Protein 9K3E (pdb70)

Sequence (224 aa):
RPPHKATVTVTDKNGVVKH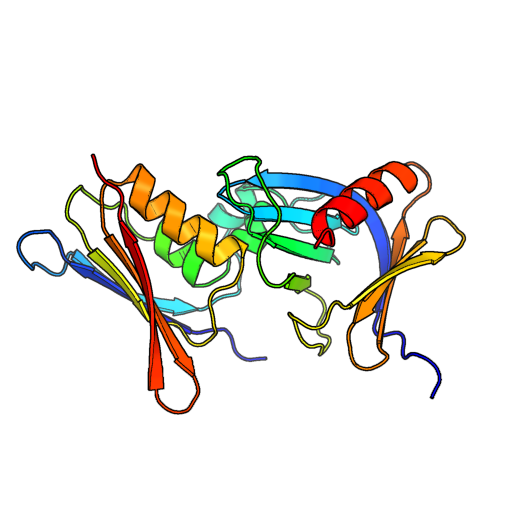KSNLVSGNMTEAEKKLGFPNNSLATHTENRATRLIDLNQGDTMLIEGQYRPCPRCKGAMRVKAEESGAKVIYTWPEDGDLKKREWEGTPTKSKMLSNIVIQEVKFAIEDYCAILSFASDSYEVPEQYFIITRSTTERSGGIPEGDIYLESNLFLDFNPYGLSGYLLSEPNCVDLLIEPNNYVRLRLIEKIDILEVENHLKFLFDN

B-factor: mean 37.18, std 12.0, range [15.28, 84.48]

Nearest PDB structures (foldseek):
  9k3e-assembly1_C  TM=1.009E+00  e=1.862E-24  Taylorella equigenitalis MCE9
  3jyy-assembly1_A  TM=4.313E-01  e=2.365E+00  Enterococcus faecium
  3jz0-assembly1_B  TM=3.914E-01  e=1.778E+00  Enterococcus faecium
  9k3e-assembly1_B  TM=1.009E+00  e=6.565E-25  Taylorella equigenitalis MCE9
  5jj4-assembly1_C  TM=6.398E-01  e=9.710E-02  Escherichia coli O157:H7

Foldseek 3Di:
DFWWKKWKWKAAQVGRTPDTDMATADDQDVVLVVVDPPSSNVCRHRLNVNLVVDQAAARMEIEIETADDADPSSVVSQQCSQQVHQYKYKYWHDDPNDIDIDMHHHHD/DAQAEFEEAEFEDWDWFQAQQKTKIKTANDDDPDGPKIKIKMFGAPDGGDHAGDDAIAMDIPDPTDADRRFFDAWDQDPPCWIWTDGPPRYIYIYRYDPPDDSVVVVVSRCRNPPD

Radius of gyration: 18.25 Å; Cα contacts (8 Å, |Δi|>4): 510; chains: 2; bounding box: 45×53×35 Å

Structure (mmCIF, N/CA/C/O backbone):
data_9K3E
#
_entry.id   9K3E
#
_cell.length_a   84.069
_cell.length_b   130.646
_cell.length_c   61.618
_cell.angle_alpha   90.00
_cell.angle_beta   90.00
_cell.angle_gamma   90.00
#
_symmetry.space_group_name_H-M   'C 2 2 21'
#
loop_
_entity.id
_entity.type
_entity.pdbx_description
1 polymer 'YD repeat protein'
2 polymer 'The immunity protein of DddB'
3 water water
#
loop_
_atom_site.group_PDB
_atom_site.id
_atom_site.type_symbol
_atom_site.label_atom_id
_atom_site.label_alt_id
_atom_site.label_comp_id
_atom_site.label_asym_id
_atom_site.label_entity_id
_atom_site.label_seq_id
_atom_site.pdbx_PDB_ins_code
_atom_site.Cartn_x
_atom_site.Cartn_y
_atom_site.Cartn_z
_atom_site.occupancy
_atom_site.B_iso_or_equiv
_atom_site.auth_seq_id
_atom_site.auth_comp_id
_atom_site.auth_asym_id
_atom_site.auth_atom_id
_atom_site.pdbx_PDB_model_num
ATOM 1 N N . ARG A 1 24 ? -18.538 -20.378 17.880 1.00 82.70 24 ARG B N 1
ATOM 2 C CA . ARG A 1 24 ? -18.745 -21.823 17.789 1.00 81.49 24 ARG B CA 1
ATOM 3 C C . ARG A 1 24 ? -17.439 -22.600 18.039 1.00 82.40 24 ARG B C 1
ATOM 4 O O . ARG A 1 24 ? -16.345 -22.110 17.724 1.00 76.13 24 ARG B O 1
ATOM 6 N N . PRO A 1 25 ? -17.550 -23.800 18.623 1.00 82.54 25 PRO B N 1
ATOM 7 C CA . PRO A 1 25 ? -16.348 -24.601 18.875 1.00 65.87 25 PRO B CA 1
ATOM 8 C C . PRO A 1 25 ? -15.730 -25.071 17.573 1.00 61.18 25 PRO B C 1
ATOM 9 O O . PRO A 1 25 ? -16.437 -25.270 16.568 1.00 59.31 25 PRO B O 1
ATOM 13 N N . PRO A 1 26 ? -14.405 -25.250 17.530 1.00 54.83 26 PRO B N 1
ATOM 14 C CA . PRO A 1 26 ? -13.759 -25.718 16.292 1.00 51.53 26 PRO B CA 1
ATOM 15 C C . PRO A 1 26 ? -14.199 -27.126 15.908 1.00 45.38 26 PRO B C 1
ATOM 16 O O . PRO A 1 26 ? -14.601 -27.932 16.750 1.00 48.13 26 PRO B O 1
ATOM 20 N N . HIS A 1 27 ? -14.140 -27.402 14.606 1.00 38.81 27 HIS B N 1
ATOM 21 C CA . HIS A 1 27 ? -14.383 -28.745 14.097 1.00 37.41 27 HIS B CA 1
ATOM 22 C C . HIS A 1 27 ? -13.237 -29.679 14.482 1.00 36.56 27 HIS B C 1
ATOM 23 O O . HIS A 1 27 ? -12.072 -29.281 14.492 1.00 33.16 27 HIS B O 1
ATOM 30 N N . LYS A 1 28 ? -13.554 -30.937 14.779 1.00 33.27 28 LYS B N 1
ATOM 31 C CA . LYS A 1 28 ? -12.529 -31.887 15.190 1.00 29.73 28 LYS B CA 1
ATOM 32 C C . LYS A 1 28 ? -12.419 -33.037 14.196 1.00 29.50 28 LYS B C 1
ATOM 33 O O . LYS A 1 28 ? -13.415 -33.470 13.611 1.00 32.70 28 LYS B O 1
ATOM 39 N N . ALA A 1 29 ? -11.197 -33.546 14.028 1.00 28.00 29 ALA B N 1
ATOM 40 C CA . ALA A 1 29 ? -10.949 -34.724 13.210 1.00 25.86 29 ALA B CA 1
ATOM 41 C C . ALA A 1 29 ? -9.837 -35.557 13.829 1.00 24.01 29 ALA B C 1
ATOM 42 O O . ALA A 1 29 ? -8.912 -35.028 14.448 1.00 30.59 29 ALA B O 1
ATOM 44 N N . THR A 1 30 ? -9.937 -36.863 13.646 1.00 23.67 30 THR B N 1
ATOM 45 C CA . THR A 1 30 ? -8.899 -37.819 14.006 1.00 26.96 30 THR B CA 1
ATOM 46 C C . THR A 1 30 ? -8.344 -38.438 12.728 1.00 28.66 30 THR B C 1
ATOM 47 O O . THR A 1 30 ? -9.115 -38.945 11.902 1.00 24.16 30 THR B O 1
ATOM 51 N N . VAL A 1 31 ? -7.013 -38.435 12.595 1.00 29.29 31 VAL B N 1
ATOM 52 C CA . VAL A 1 31 ? -6.316 -38.790 11.358 1.00 29.84 31 VAL B CA 1
ATOM 53 C C . VAL A 1 31 ? -5.336 -39.920 11.654 1.00 30.16 31 VAL B C 1
ATOM 54 O O . VAL A 1 31 ? -4.384 -39.740 12.426 1.00 28.97 31 VAL B O 1
ATOM 58 N N . THR A 1 32 ? -5.561 -41.077 11.040 1.00 28.30 32 THR B N 1
ATOM 59 C CA . THR A 1 32 ? -4.667 -42.223 11.164 1.00 29.49 32 THR B CA 1
ATOM 60 C C . THR A 1 32 ? -4.132 -42.570 9.784 1.00 31.49 32 THR B C 1
ATOM 61 O O . THR A 1 32 ? -4.917 -42.788 8.857 1.00 29.93 32 THR B O 1
ATOM 65 N N . VAL A 1 33 ? -2.807 -42.614 9.645 1.00 33.25 33 VAL B N 1
ATOM 66 C CA . VAL A 1 33 ? -2.147 -43.090 8.427 1.00 33.83 33 VAL B CA 1
ATOM 67 C C . VAL A 1 33 ? -1.492 -44.428 8.745 1.00 31.52 33 VAL B C 1
ATOM 68 O O . VAL A 1 33 ? -0.604 -44.498 9.601 1.00 39.47 33 VAL B O 1
ATOM 72 N N . THR A 1 34 ? -1.933 -45.488 8.069 1.00 35.13 34 THR B N 1
ATOM 73 C CA . THR A 1 34 ? -1.336 -46.817 8.168 1.00 32.67 34 THR B CA 1
ATOM 74 C C . THR A 1 34 ? -0.773 -47.194 6.802 1.00 38.18 34 THR B C 1
ATOM 75 O O . THR A 1 34 ? -1.377 -46.874 5.776 1.00 36.62 34 THR B O 1
ATOM 79 N N . ASP A 1 35 ? 0.386 -47.868 6.770 1.00 39.26 35 ASP B N 1
ATOM 80 C CA . ASP A 1 35 ? 0.998 -48.157 5.479 1.00 41.47 35 ASP B CA 1
ATOM 81 C C . ASP A 1 35 ? 0.475 -49.489 4.944 1.00 39.06 35 ASP B C 1
ATOM 82 O O . ASP A 1 35 ? -0.327 -50.170 5.592 1.00 36.28 35 ASP B O 1
ATOM 87 N N . LYS A 1 36 ? 0.918 -49.845 3.729 1.00 37.22 36 LYS B N 1
ATOM 88 C CA . LYS A 1 36 ? 0.450 -51.055 3.051 1.00 40.77 36 LYS B CA 1
ATOM 89 C C . LYS A 1 36 ? 0.713 -52.329 3.853 1.00 48.52 36 LYS B C 1
ATOM 90 O O . LYS A 1 36 ? 0.095 -53.362 3.571 1.00 48.03 36 LYS B O 1
ATOM 96 N N . ASN A 1 37 ? 1.605 -52.282 4.846 1.00 47.86 37 ASN B N 1
ATOM 97 C CA . ASN A 1 37 ? 1.889 -53.433 5.693 1.00 53.22 37 ASN B CA 1
ATOM 98 C C . ASN A 1 37 ? 1.106 -53.439 6.999 1.00 57.58 37 ASN B C 1
ATOM 99 O O . ASN A 1 37 ? 1.027 -54.492 7.642 1.00 61.28 37 ASN B O 1
ATOM 104 N N . GLY A 1 38 ? 0.526 -52.308 7.401 1.00 50.05 38 GLY B N 1
ATOM 105 C CA . GLY A 1 38 ? -0.274 -52.226 8.614 1.00 43.00 38 GLY B CA 1
ATOM 106 C C . GLY A 1 38 ? 0.322 -51.350 9.694 1.00 46.24 38 GLY B C 1
ATOM 107 O O . GLY A 1 38 ? -0.308 -51.172 10.749 1.00 42.65 38 GLY B O 1
ATOM 108 N N . VAL A 1 39 ? 1.504 -50.790 9.471 1.00 43.36 39 VAL B N 1
ATOM 109 C CA . VAL A 1 39 ? 2.196 -50.020 10.496 1.00 45.62 39 VAL B CA 1
ATOM 110 C C . VAL A 1 39 ? 1.570 -48.637 10.586 1.00 44.12 39 VAL B C 1
ATOM 111 O O . VAL A 1 39 ? 1.444 -47.936 9.575 1.00 38.01 39 VAL B O 1
ATOM 115 N N . VAL A 1 40 ? 1.173 -48.243 11.797 1.00 36.62 40 VAL B N 1
ATOM 116 C CA . VAL A 1 40 ? 0.693 -46.885 11.986 1.00 34.72 40 VAL B CA 1
ATOM 117 C C . VAL A 1 40 ? 1.856 -45.930 11.746 1.00 38.32 40 VAL B C 1
ATOM 118 O O . VAL A 1 40 ? 2.896 -46.009 12.413 1.00 43.90 40 VAL B O 1
ATOM 122 N N . LYS A 1 41 ? 1.709 -45.062 10.750 1.00 34.51 41 LYS B N 1
ATOM 123 C CA . LYS A 1 41 ? 2.686 -44.017 10.480 1.00 32.34 41 LYS B CA 1
ATOM 124 C C . LYS A 1 41 ? 2.294 -42.709 11.138 1.00 37.76 41 LYS B C 1
ATOM 125 O O . LYS A 1 41 ? 3.144 -41.825 11.309 1.00 30.95 41 LYS B O 1
ATOM 131 N N . HIS A 1 42 ? 1.017 -42.561 11.499 1.00 34.95 42 HIS B N 1
ATOM 132 C CA . HIS A 1 42 ? 0.557 -41.302 12.062 1.00 30.20 42 HIS B CA 1
ATOM 133 C C . HIS A 1 42 ? -0.803 -41.475 12.711 1.00 32.87 42 HIS B C 1
ATOM 134 O O . HIS A 1 42 ? -1.702 -42.114 12.148 1.00 32.82 42 HIS B O 1
ATOM 141 N N . LYS A 1 43 ? -0.942 -40.937 13.916 1.00 28.68 43 LYS B N 1
ATOM 142 C CA . LYS A 1 43 ? -2.245 -40.822 14.549 1.00 28.16 43 LYS B CA 1
ATOM 143 C C . LYS A 1 43 ? -2.232 -39.556 15.380 1.00 30.38 43 LYS B C 1
ATOM 144 O O . LYS A 1 43 ? -1.423 -39.423 16.303 1.00 33.90 43 LYS B O 1
ATOM 150 N N . SER A 1 44 ? -3.129 -38.637 15.043 1.00 26.33 44 SER B N 1
ATOM 151 C CA . SER A 1 44 ? -3.161 -37.315 15.630 1.00 26.36 44 SER B CA 1
ATOM 152 C C . SER A 1 44 ? -4.586 -36.796 15.575 1.00 28.35 44 SER B C 1
ATOM 153 O O . SER A 1 44 ? -5.426 -37.301 14.826 1.00 26.83 44 SER B O 1
ATOM 156 N N . ASN A 1 45 ? -4.859 -35.802 16.406 1.00 25.87 45 ASN B N 1
ATOM 157 C CA . ASN A 1 45 ? -6.165 -35.172 16.472 1.00 29.67 45 ASN B CA 1
ATOM 158 C C . ASN A 1 45 ? -6.023 -33.744 15.974 1.00 29.63 45 ASN B C 1
ATOM 159 O O . ASN A 1 45 ? -4.969 -33.128 16.122 1.00 33.63 45 ASN B O 1
ATOM 164 N N . LEU A 1 46 ? -7.068 -33.245 15.324 1.00 31.13 46 LEU B N 1
ATOM 165 C CA . LEU A 1 46 ? -6.981 -32.013 14.552 1.00 30.22 46 LEU B CA 1
ATOM 166 C C . LEU A 1 46 ? -8.182 -31.137 14.875 1.00 32.64 46 LEU B C 1
ATOM 167 O O . LEU A 1 46 ? -9.226 -31.622 15.317 1.00 31.08 46 LEU B O 1
ATOM 172 N N . VAL A 1 47 ? -8.027 -29.843 14.607 1.00 31.21 47 VAL B N 1
ATOM 173 C CA . VAL A 1 47 ? -9.070 -28.845 14.803 1.00 32.82 47 VAL B CA 1
ATOM 174 C C . VAL A 1 47 ? -8.978 -27.821 13.680 1.00 38.82 47 VAL B C 1
ATOM 175 O O . VAL A 1 47 ? -7.888 -27.488 13.200 1.00 39.58 47 VAL B O 1
ATOM 179 N N . SER A 1 48 ? -10.128 -27.299 13.272 1.00 36.67 48 SER B N 1
ATOM 180 C CA . SER A 1 48 ? -10.109 -26.217 12.304 1.00 41.31 48 SER B CA 1
ATOM 181 C C . SER A 1 48 ? -9.727 -24.913 13.001 1.00 40.26 48 SER B C 1
ATOM 182 O O . SER A 1 48 ? -9.471 -24.882 14.209 1.00 42.26 48 SER B O 1
ATOM 185 N N . GLY A 1 49 ? -9.663 -23.825 12.226 1.00 38.66 49 GLY B N 1
ATOM 186 C CA . GLY A 1 49 ? -9.432 -22.500 12.771 1.00 41.52 49 GLY B CA 1
ATOM 187 C C . GLY A 1 49 ? -7.984 -22.221 13.163 1.00 42.65 49 GLY B C 1
ATOM 188 O O . GLY A 1 49 ? -7.118 -23.100 13.167 1.00 38.90 49 GLY B O 1
ATOM 189 N N . ASN A 1 50 ? -7.731 -20.948 13.518 1.00 43.68 50 ASN B N 1
ATOM 190 C CA . ASN A 1 50 ? -6.409 -20.439 13.887 1.00 38.66 50 ASN B CA 1
ATOM 191 C C . ASN A 1 50 ? -5.387 -20.760 12.809 1.00 37.70 50 ASN B C 1
ATOM 192 O O . ASN A 1 50 ? -4.573 -21.674 12.962 1.00 34.69 50 ASN B O 1
ATOM 197 N N . MET A 1 51 ? -5.431 -19.989 11.733 1.00 37.25 51 MET B N 1
ATOM 198 C CA . MET A 1 51 ? -4.539 -20.149 10.595 1.00 35.88 51 MET B CA 1
ATOM 199 C C . MET A 1 51 ? -3.075 -20.018 11.000 1.00 34.37 51 MET B C 1
ATOM 200 O O . MET A 1 51 ? -2.680 -19.036 11.626 1.00 45.90 51 MET B O 1
ATOM 205 N N . THR A 1 52 ? -2.266 -21.008 10.636 1.00 38.24 52 THR B N 1
ATOM 206 C CA . THR A 1 52 ? -0.824 -20.885 10.783 1.00 39.68 52 THR B CA 1
ATOM 207 C C . THR A 1 52 ? -0.253 -19.946 9.717 1.00 45.36 52 THR B C 1
ATOM 208 O O . THR A 1 52 ? -0.898 -19.627 8.713 1.00 46.26 52 THR B O 1
ATOM 212 N N . GLU A 1 53 ? 0.986 -19.498 9.948 1.00 47.21 53 GLU B N 1
ATOM 213 C CA . GLU A 1 53 ? 1.631 -18.622 8.974 1.00 50.61 53 GLU B CA 1
ATOM 214 C C . GLU A 1 53 ? 1.971 -19.385 7.700 1.00 44.63 53 GLU B C 1
ATOM 215 O O . GLU A 1 53 ? 1.882 -18.831 6.597 1.00 49.01 53 GLU B O 1
ATOM 221 N N . ALA A 1 54 ? 2.365 -20.655 7.826 1.00 40.41 54 ALA B N 1
ATOM 222 C CA . ALA A 1 54 ? 2.539 -21.471 6.631 1.00 38.78 54 ALA B CA 1
ATOM 223 C C . ALA A 1 54 ? 1.258 -21.481 5.807 1.00 46.18 54 ALA B C 1
ATOM 224 O O . ALA A 1 54 ? 1.296 -21.293 4.585 1.00 50.02 54 ALA B O 1
ATOM 226 N N . GLU A 1 55 ? 0.108 -21.650 6.476 1.00 43.41 55 GLU B N 1
ATOM 227 C CA . GLU A 1 55 ? -1.185 -21.576 5.801 1.00 42.34 55 GLU B CA 1
ATOM 228 C C . GLU A 1 55 ? -1.412 -20.199 5.204 1.00 42.03 55 GLU B C 1
ATOM 229 O O . GLU A 1 55 ? -1.799 -20.076 4.036 1.00 42.60 55 GLU B O 1
ATOM 235 N N . LYS A 1 56 ? -1.188 -19.152 6.007 1.00 43.16 56 LYS B N 1
ATOM 236 C CA . LYS A 1 56 ? -1.420 -17.782 5.567 1.00 40.59 56 LYS B CA 1
ATOM 237 C C . LYS A 1 56 ? -0.676 -17.459 4.282 1.00 44.48 56 LYS B C 1
ATOM 238 O O . LYS A 1 56 ? -1.175 -16.686 3.457 1.00 45.68 56 LYS B O 1
ATOM 244 N N . LYS A 1 57 ? 0.506 -18.057 4.078 1.00 51.44 57 LYS B N 1
ATOM 245 C CA . LYS A 1 57 ? 1.314 -17.753 2.898 1.00 49.34 57 LYS B CA 1
ATOM 246 C C . LYS A 1 57 ? 0.704 -18.285 1.609 1.00 47.04 57 LYS B C 1
ATOM 247 O O . LYS A 1 57 ? 1.164 -17.907 0.522 1.00 41.83 57 LYS B O 1
ATOM 253 N N . LEU A 1 58 ? -0.331 -19.126 1.700 1.00 44.19 58 LEU B N 1
ATOM 254 C CA . LEU A 1 58 ? -0.951 -19.686 0.509 1.00 42.57 58 LEU B CA 1
ATOM 255 C C . LEU A 1 58 ? -1.728 -18.651 -0.285 1.00 40.61 58 LEU B C 1
ATOM 256 O O . LEU A 1 58 ? -2.052 -18.914 -1.451 1.00 37.76 58 LEU B O 1
ATOM 261 N N . GLY A 1 59 ? -2.010 -17.492 0.302 1.00 34.76 59 GLY B N 1
ATOM 262 C CA . GLY A 1 59 ? -2.851 -16.497 -0.326 1.00 36.11 59 GLY B CA 1
ATOM 263 C C . GLY A 1 59 ? -4.330 -16.788 -0.128 1.00 38.08 59 GLY B C 1
ATOM 264 O O . GLY A 1 59 ? -4.753 -17.924 0.112 1.00 37.15 59 GLY B O 1
ATOM 265 N N . PHE A 1 60 ? -5.129 -15.729 -0.235 1.00 33.71 60 PHE B N 1
ATOM 266 C CA . PHE A 1 60 ? -6.582 -15.856 -0.182 1.00 32.64 60 PHE B CA 1
ATOM 267 C C . PHE A 1 60 ? -7.142 -16.173 -1.572 1.00 37.34 60 PHE B C 1
ATOM 268 O O . PHE A 1 60 ? -6.741 -15.547 -2.566 1.00 37.24 60 PHE B O 1
ATOM 276 N N . PRO A 1 61 ? -8.115 -17.099 -1.685 1.00 38.82 61 PRO B N 1
ATOM 277 C CA . PRO A 1 61 ? -8.858 -17.766 -0.604 1.00 31.52 61 PRO B CA 1
ATOM 278 C C . PRO A 1 61 ? -8.279 -19.105 -0.165 1.00 32.15 61 PRO B C 1
ATOM 279 O O . PRO A 1 61 ? -8.797 -19.718 0.778 1.00 30.29 61 PRO B O 1
ATOM 283 N N . ASN A 1 62 ? -7.211 -19.572 -0.818 1.00 28.83 62 ASN B N 1
ATOM 284 C CA . ASN A 1 62 ? -6.689 -20.912 -0.538 1.00 32.06 62 ASN B CA 1
ATOM 285 C C . ASN A 1 62 ? -6.291 -21.086 0.919 1.00 33.56 62 ASN B C 1
ATOM 286 O O . ASN A 1 62 ? -6.359 -22.203 1.452 1.00 29.20 62 ASN B O 1
ATOM 291 N N . ASN A 1 63 ? -5.873 -20.002 1.582 1.00 34.12 63 ASN B N 1
ATOM 292 C CA . ASN A 1 63 ? -5.373 -20.135 2.944 1.00 32.72 63 ASN B CA 1
ATOM 293 C C . ASN A 1 63 ? -6.511 -20.353 3.933 1.00 33.31 63 ASN B C 1
ATOM 294 O O . ASN A 1 63 ? -6.372 -21.129 4.886 1.00 35.58 63 ASN B O 1
ATOM 299 N N . SER A 1 64 ? -7.638 -19.677 3.732 1.00 28.44 64 SER B N 1
ATOM 300 C CA . SER A 1 64 ? -8.814 -19.964 4.538 1.00 31.00 64 SER B CA 1
ATOM 301 C C . SER A 1 64 ? -9.320 -21.372 4.251 1.00 32.60 64 SER B C 1
ATOM 302 O O . SER A 1 64 ? -9.611 -22.143 5.172 1.00 34.55 64 SER B O 1
ATOM 305 N N . LEU A 1 65 ? -9.411 -21.723 2.966 1.00 28.97 65 LEU B N 1
ATOM 306 C CA . LEU A 1 65 ? -9.840 -23.055 2.570 1.00 32.21 65 LEU B CA 1
ATOM 307 C C . LEU A 1 65 ? -8.957 -24.135 3.184 1.00 32.67 65 LEU B C 1
ATOM 308 O O . LEU A 1 65 ? -9.418 -25.268 3.381 1.00 28.49 65 LEU B O 1
ATOM 313 N N . ALA A 1 66 ? -7.700 -23.800 3.509 1.00 32.56 66 ALA B N 1
ATOM 314 C CA . ALA A 1 66 ? -6.744 -24.771 4.032 1.00 30.84 66 ALA B CA 1
ATOM 315 C C . ALA A 1 66 ? -6.884 -25.025 5.530 1.00 29.35 66 ALA B C 1
ATOM 316 O O . ALA A 1 66 ? -6.280 -25.982 6.024 1.00 30.26 66 ALA B O 1
ATOM 318 N N . THR A 1 67 ? -7.664 -24.218 6.261 1.00 31.18 67 THR B N 1
ATOM 319 C CA . THR A 1 67 ? -7.833 -24.391 7.707 1.00 30.16 67 THR B CA 1
ATOM 320 C C . THR A 1 67 ? -8.984 -25.323 8.087 1.00 29.21 67 THR B C 1
ATOM 321 O O . THR A 1 67 ? -9.273 -25.474 9.277 1.00 32.41 67 THR B O 1
ATOM 325 N N . HIS A 1 68 ? -9.665 -25.921 7.113 1.00 36.55 68 HIS B N 1
ATOM 326 C CA . HIS A 1 68 ? -10.599 -27.007 7.377 1.00 27.31 68 HIS B CA 1
ATOM 327 C C . HIS A 1 68 ? -9.832 -28.253 7.802 1.00 27.57 68 HIS B C 1
ATOM 328 O O . HIS A 1 68 ? -8.722 -28.514 7.320 1.00 29.12 68 HIS B O 1
ATOM 335 N N . THR A 1 69 ? -10.443 -29.031 8.703 1.00 23.02 69 THR B N 1
ATOM 336 C CA . THR A 1 69 ? -9.797 -30.235 9.227 1.00 30.24 69 THR B CA 1
ATOM 337 C C . THR A 1 69 ? -9.363 -31.181 8.115 1.00 31.19 69 THR B C 1
ATOM 338 O O . THR A 1 69 ? -8.249 -31.720 8.157 1.00 30.15 69 THR B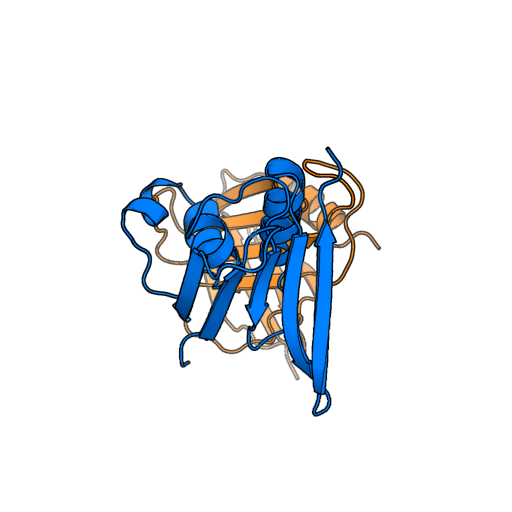 O 1
ATOM 342 N N . GLU A 1 70 ? -10.221 -31.409 7.114 1.00 26.27 70 GLU B N 1
ATOM 343 C CA . GLU A 1 70 ? -9.851 -32.378 6.084 1.00 26.88 70 GLU B CA 1
ATOM 344 C C . GLU A 1 70 ? -8.651 -31.891 5.292 1.00 27.13 70 GLU B C 1
ATOM 345 O O . GLU A 1 70 ? -7.723 -32.673 5.023 1.00 22.59 70 GLU B O 1
ATOM 351 N N . ASN A 1 71 ? -8.658 -30.602 4.903 1.00 23.48 71 ASN B N 1
ATOM 352 C CA . ASN A 1 71 ? -7.539 -30.037 4.149 1.00 27.75 71 ASN B CA 1
ATOM 353 C C . ASN A 1 71 ? -6.251 -30.109 4.961 1.00 32.09 71 ASN B C 1
ATOM 354 O O . ASN A 1 71 ? -5.200 -30.508 4.442 1.00 33.72 71 ASN B O 1
ATOM 359 N N . ARG A 1 72 ? -6.324 -29.743 6.249 1.00 28.78 72 ARG B N 1
ATOM 360 C CA . ARG A 1 72 ? -5.166 -29.858 7.129 1.00 28.90 72 ARG B CA 1
ATOM 361 C C . ARG A 1 72 ? -4.655 -31.289 7.183 1.00 30.64 72 ARG B C 1
ATOM 362 O O . ARG A 1 72 ? -3.442 -31.524 7.097 1.00 35.23 72 ARG B O 1
ATOM 370 N N . ALA A 1 73 ? -5.568 -32.262 7.309 1.00 23.89 73 ALA B N 1
ATOM 371 C CA . ALA A 1 73 ? -5.157 -33.664 7.338 1.00 27.44 73 ALA B CA 1
ATOM 372 C C . ALA A 1 73 ? -4.369 -34.033 6.091 1.00 33.59 73 ALA B C 1
ATOM 373 O O . ALA A 1 73 ? -3.288 -34.627 6.182 1.00 33.81 73 ALA B O 1
ATOM 375 N N . THR A 1 74 ? -4.881 -33.670 4.912 1.00 30.92 74 THR B N 1
ATOM 376 C CA . THR A 1 74 ? -4.163 -34.004 3.688 1.00 33.04 74 THR B CA 1
ATOM 377 C C . THR A 1 74 ? -2.802 -33.314 3.609 1.00 39.38 74 THR B C 1
ATOM 378 O O . THR A 1 74 ? -1.925 -33.784 2.876 1.00 41.67 74 THR B O 1
ATOM 382 N N . ARG A 1 75 ? -2.597 -32.225 4.347 1.00 39.85 75 ARG B N 1
ATOM 383 C CA . ARG A 1 75 ? -1.301 -31.558 4.381 1.00 43.76 75 ARG B CA 1
ATOM 384 C C . ARG A 1 75 ? -0.449 -31.974 5.581 1.00 39.46 75 ARG B C 1
ATOM 385 O O . ARG A 1 75 ? 0.712 -31.577 5.667 1.00 39.04 75 ARG B O 1
ATOM 393 N N . LEU A 1 76 ? -0.993 -32.767 6.499 1.00 48.68 76 LEU B N 1
ATOM 394 C CA . LEU A 1 76 ? -0.243 -33.273 7.645 1.00 42.82 76 LEU B CA 1
ATOM 395 C C . LEU A 1 76 ? 0.982 -34.050 7.196 1.00 44.59 76 LEU B C 1
ATOM 396 O O . LEU A 1 76 ? 2.119 -33.636 7.438 1.00 48.31 76 LEU B O 1
ATOM 401 N N . ILE A 1 77 ? 0.759 -35.195 6.564 1.00 41.85 77 ILE B N 1
ATOM 402 C CA . ILE A 1 77 ? 1.834 -36.133 6.275 1.00 50.77 77 ILE B CA 1
ATOM 403 C C . ILE A 1 77 ? 1.753 -36.528 4.808 1.00 45.96 77 ILE B C 1
ATOM 404 O O . ILE A 1 77 ? 0.658 -36.679 4.256 1.00 48.77 77 ILE B O 1
ATOM 409 N N . ASP A 1 78 ? 2.915 -36.634 4.168 1.00 42.12 78 ASP B N 1
ATOM 410 C CA . ASP A 1 78 ? 2.998 -37.173 2.819 1.00 47.78 78 ASP B CA 1
ATOM 411 C C . ASP A 1 78 ? 2.633 -38.649 2.832 1.00 41.63 78 ASP B C 1
ATOM 412 O O . ASP A 1 78 ? 2.996 -39.383 3.753 1.00 45.34 78 ASP B O 1
ATOM 417 N N . LEU A 1 79 ? 1.885 -39.079 1.822 1.00 45.04 79 LEU B N 1
ATOM 418 C CA . LEU A 1 79 ? 1.511 -40.479 1.686 1.00 40.55 79 LEU B CA 1
ATOM 419 C C . LEU A 1 79 ? 2.355 -41.168 0.639 1.00 37.94 79 LEU B C 1
ATOM 420 O O . LEU A 1 79 ? 2.633 -40.616 -0.434 1.00 31.37 79 LEU B O 1
ATOM 425 N N . ASN A 1 80 ? 2.721 -42.395 0.956 1.00 41.81 80 ASN B N 1
ATOM 426 C CA . ASN A 1 80 ? 3.356 -43.297 0.020 1.00 36.74 80 ASN B CA 1
ATOM 427 C C . ASN A 1 80 ? 2.312 -44.214 -0.585 1.00 41.03 80 ASN B C 1
ATOM 428 O O . ASN A 1 80 ? 1.262 -44.490 0.013 1.00 39.84 80 ASN B O 1
ATOM 433 N N . GLN A 1 81 ? 2.624 -44.690 -1.786 1.00 39.69 81 GLN B N 1
ATOM 434 C CA . GLN A 1 81 ? 1.798 -45.671 -2.461 1.00 34.18 81 GLN B CA 1
ATOM 435 C C . GLN A 1 81 ? 1.416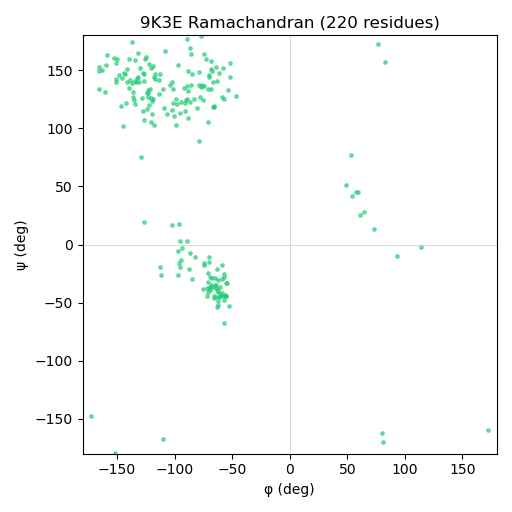 -46.813 -1.527 1.00 36.13 81 GLN B C 1
ATOM 436 O O . GLN A 1 81 ? 2.274 -47.435 -0.895 1.00 39.76 81 GLN B O 1
ATOM 442 N N . GLY A 1 82 ? 0.119 -47.088 -1.449 1.00 36.33 82 GLY B N 1
ATOM 443 C CA . GLY A 1 82 ? -0.395 -48.141 -0.604 1.00 31.25 82 GLY B CA 1
ATOM 444 C C . GLY A 1 82 ? -0.815 -47.692 0.772 1.00 35.00 82 GLY B C 1
ATOM 445 O O . GLY A 1 82 ? -1.433 -48.483 1.502 1.00 31.74 82 GLY B O 1
ATOM 446 N N . ASP A 1 83 ? -0.496 -46.456 1.164 1.00 33.82 83 ASP B N 1
ATOM 447 C CA . ASP A 1 83 ? -0.956 -45.988 2.464 1.00 34.13 83 ASP B CA 1
ATOM 448 C C . ASP A 1 83 ? -2.475 -45.808 2.454 1.00 36.54 83 ASP B C 1
ATOM 449 O O . ASP A 1 83 ? -3.117 -45.672 1.402 1.00 35.27 83 ASP B O 1
ATOM 454 N N . THR A 1 84 ? -3.051 -45.835 3.650 1.00 31.69 84 THR B N 1
ATOM 455 C CA . THR A 1 84 ? -4.438 -45.462 3.876 1.00 32.99 84 THR B CA 1
ATOM 456 C C . THR A 1 84 ? -4.444 -44.335 4.898 1.00 31.83 84 THR B C 1
ATOM 457 O O . THR A 1 84 ? -3.940 -44.508 6.017 1.00 31.06 84 THR B O 1
ATOM 461 N N . MET A 1 85 ? -4.983 -43.181 4.505 1.00 24.57 85 MET B N 1
ATOM 462 C CA . MET A 1 85 ? -5.224 -42.079 5.430 1.00 29.71 85 MET B CA 1
ATOM 463 C C . MET A 1 85 ? -6.703 -42.103 5.796 1.00 26.61 85 MET B C 1
ATOM 464 O O . MET A 1 85 ? -7.570 -41.867 4.947 1.00 24.70 85 MET B O 1
ATOM 469 N N . LEU A 1 86 ? -6.983 -42.454 7.047 1.00 24.89 86 LEU B N 1
ATOM 470 C CA . LEU A 1 86 ? -8.322 -42.413 7.621 1.00 26.33 86 LEU B CA 1
ATOM 471 C C . LEU A 1 86 ? -8.524 -41.077 8.347 1.00 27.72 86 LEU B C 1
ATOM 472 O O . LEU A 1 86 ? -7.763 -40.738 9.264 1.00 21.53 86 LEU B O 1
ATOM 477 N N . ILE A 1 87 ? -9.551 -40.330 7.939 1.00 25.50 87 ILE B N 1
ATOM 478 C CA . ILE A 1 87 ? -9.882 -39.022 8.506 1.00 24.86 87 ILE B CA 1
ATOM 479 C C . ILE A 1 87 ? -11.289 -39.134 9.067 1.00 24.52 87 ILE B C 1
ATOM 480 O O . ILE A 1 87 ? -12.263 -39.174 8.302 1.00 25.14 87 ILE B O 1
ATOM 485 N N . GLU A 1 88 ? -11.405 -39.207 10.389 1.00 27.21 88 GLU B N 1
ATOM 486 C CA . GLU A 1 88 ? -12.707 -39.293 11.065 1.00 26.65 88 GLU B CA 1
ATOM 487 C C . GLU A 1 88 ? -13.075 -37.891 11.540 1.00 26.93 88 GLU B C 1
ATOM 488 O O . GLU A 1 88 ? -12.523 -37.385 12.520 1.00 26.10 88 GLU B O 1
ATOM 494 N N . GLY A 1 89 ? -13.982 -37.243 10.819 1.00 26.98 89 GLY B N 1
ATOM 495 C CA . GLY A 1 89 ? -14.427 -35.913 11.155 1.00 23.23 89 GLY B CA 1
ATOM 496 C C . GLY A 1 89 ? -15.854 -35.933 11.659 1.00 28.68 89 GLY B C 1
ATOM 497 O O . GLY A 1 89 ? -16.430 -36.992 11.930 1.00 26.00 89 GLY B O 1
ATOM 498 N N . GLN A 1 90 ? -16.436 -34.731 11.748 1.00 24.78 90 GLN B N 1
ATOM 499 C CA . GLN A 1 90 ? -17.717 -34.548 12.420 1.00 28.99 90 GLN B CA 1
ATOM 500 C C . GLN A 1 90 ? -18.860 -34.171 11.489 1.00 31.71 90 GLN B C 1
ATOM 501 O O . GLN A 1 90 ? -20.022 -34.422 11.826 1.00 30.51 90 GLN B O 1
ATOM 507 N N . TYR A 1 91 ? -18.558 -33.546 10.352 1.00 28.57 91 TYR B N 1
ATOM 508 C CA . TYR A 1 91 ? -19.550 -33.069 9.406 1.00 24.47 91 TYR B CA 1
ATOM 509 C C . TYR A 1 91 ? -19.353 -33.760 8.061 1.00 26.68 91 TYR B C 1
ATOM 510 O O . TYR A 1 91 ? -18.239 -34.172 7.716 1.00 23.52 91 TYR B O 1
ATOM 519 N N . ARG A 1 92 ? -20.434 -33.859 7.289 1.00 28.90 92 ARG B N 1
ATOM 520 C CA . ARG A 1 92 ? -20.305 -34.318 5.911 1.00 25.37 92 ARG B CA 1
ATOM 521 C C . ARG A 1 92 ? -19.237 -33.486 5.195 1.00 23.04 92 ARG B C 1
ATOM 522 O O . ARG A 1 92 ? -19.100 -32.289 5.470 1.00 21.71 92 ARG B O 1
ATOM 530 N N . PRO A 1 93 ? -18.450 -34.082 4.301 1.00 20.94 93 PRO B N 1
ATOM 531 C CA . PRO A 1 93 ? -17.260 -33.382 3.790 1.00 18.83 93 PRO B CA 1
ATOM 532 C C . PRO A 1 93 ? -17.633 -32.229 2.855 1.00 24.45 93 PRO B C 1
ATOM 533 O O . PRO A 1 93 ? -18.476 -32.359 1.965 1.00 28.13 93 PRO B O 1
ATOM 537 N N . CYS A 1 94 ? -16.995 -31.094 3.068 1.00 21.97 94 CYS B N 1
ATOM 538 C CA . CYS A 1 94 ? -17.289 -29.917 2.294 1.00 21.96 94 CYS B CA 1
ATOM 539 C C . CYS A 1 94 ? -16.723 -30.079 0.884 1.00 21.55 94 CYS B C 1
ATOM 540 O O . CYS A 1 94 ? -15.849 -30.912 0.660 1.00 25.22 94 CYS B O 1
ATOM 543 N N . PRO A 1 95 ? -17.221 -29.310 -0.091 1.00 25.69 95 PRO B N 1
ATOM 544 C CA . PRO A 1 95 ? -16.701 -29.447 -1.474 1.00 21.59 95 PRO B CA 1
ATOM 545 C C . PRO A 1 95 ? -15.185 -29.335 -1.625 1.00 21.94 95 PRO B C 1
ATOM 546 O O . PRO A 1 95 ? -14.569 -30.228 -2.218 1.00 19.72 95 PRO B O 1
ATOM 550 N N . ARG A 1 96 ? -14.556 -28.274 -1.108 1.00 23.83 96 ARG B N 1
ATOM 551 C CA . ARG A 1 96 ? -13.098 -28.171 -1.226 1.00 27.31 96 ARG B CA 1
ATOM 552 C C . ARG A 1 96 ? -12.394 -29.219 -0.367 1.00 25.67 96 ARG B C 1
ATOM 553 O O . ARG A 1 96 ? -11.290 -29.664 -0.709 1.00 26.51 96 ARG B O 1
ATOM 561 N N . CYS A 1 97 ? -13.033 -29.643 0.723 1.00 23.75 97 CYS B N 1
ATOM 562 C CA . CYS A 1 97 ? -12.514 -30.745 1.537 1.00 28.12 97 CYS B CA 1
ATOM 563 C C . CYS A 1 97 ? -12.481 -32.052 0.754 1.00 26.58 97 CYS B C 1
ATOM 564 O O . CYS A 1 97 ? -11.514 -32.824 0.840 1.00 22.78 97 CYS B O 1
ATOM 567 N N . LYS A 1 98 ? -13.563 -32.348 0.035 1.00 24.20 98 LYS B N 1
ATOM 568 C CA . LYS A 1 98 ? -13.609 -33.559 -0.776 1.00 25.11 98 LYS B CA 1
ATOM 569 C C . LYS A 1 98 ? -12.506 -33.554 -1.809 1.00 25.36 98 LYS B C 1
ATOM 570 O O . LYS A 1 98 ? -11.841 -34.574 -2.028 1.00 25.50 98 LYS B O 1
ATOM 576 N N . GLY A 1 99 ? -12.303 -32.411 -2.462 1.00 22.36 99 GLY B N 1
ATOM 577 C CA . GLY A 1 99 ? -11.318 -32.350 -3.513 1.00 23.21 99 GLY B CA 1
ATOM 578 C C . GLY A 1 99 ? -9.915 -32.495 -2.981 1.00 24.78 99 GLY B C 1
ATOM 579 O O . GLY A 1 99 ? -9.059 -33.099 -3.637 1.00 30.52 99 GLY B O 1
ATOM 580 N N . ALA A 1 100 ? -9.659 -31.959 -1.788 1.00 23.21 100 ALA B N 1
ATOM 581 C CA . ALA A 1 100 ? -8.361 -32.147 -1.152 1.00 25.56 100 ALA B CA 1
ATOM 582 C C . ALA A 1 100 ? -8.092 -33.628 -0.909 1.00 22.77 100 ALA B C 1
ATOM 583 O O . ALA A 1 100 ? -7.010 -34.130 -1.216 1.00 24.90 100 ALA B O 1
ATOM 585 N N . MET A 1 101 ? -9.088 -34.353 -0.407 1.00 21.45 101 MET B N 1
ATOM 586 C CA . MET A 1 101 ? -8.885 -35.760 -0.081 1.00 26.10 101 MET B CA 1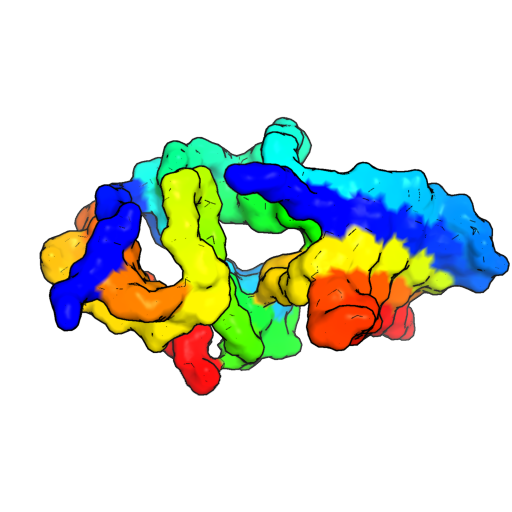
ATOM 587 C C . MET A 1 101 ? -8.774 -36.604 -1.348 1.00 32.56 101 MET B C 1
ATOM 588 O O . MET A 1 101 ? -7.981 -37.560 -1.408 1.00 27.66 101 MET B O 1
ATOM 593 N N . ARG A 1 102 ? -9.559 -36.261 -2.378 1.00 29.97 102 ARG B N 1
ATOM 594 C CA . ARG A 1 102 ? -9.412 -36.930 -3.665 1.00 27.93 102 ARG B CA 1
ATOM 595 C C . ARG A 1 102 ? -8.032 -36.671 -4.258 1.00 28.20 102 ARG B C 1
ATOM 596 O O . ARG A 1 102 ? -7.311 -37.610 -4.609 1.00 25.50 102 ARG B O 1
ATOM 604 N N . VAL A 1 103 ? -7.648 -35.395 -4.381 1.00 26.31 103 VAL B N 1
ATOM 605 C CA . VAL A 1 103 ? -6.355 -35.074 -4.984 1.00 27.50 103 VAL B CA 1
ATOM 606 C C . VAL A 1 103 ? -5.230 -35.738 -4.198 1.00 27.00 103 VAL B C 1
ATOM 607 O O . VAL A 1 103 ? -4.292 -36.300 -4.774 1.00 28.71 103 VAL B O 1
ATOM 611 N N . LYS A 1 104 ? -5.326 -35.706 -2.868 1.00 29.19 104 LYS B N 1
ATOM 612 C CA . LYS A 1 104 ? -4.346 -36.376 -2.029 1.00 25.60 104 LYS B CA 1
ATOM 613 C C . LYS A 1 104 ? -4.231 -37.851 -2.379 1.00 26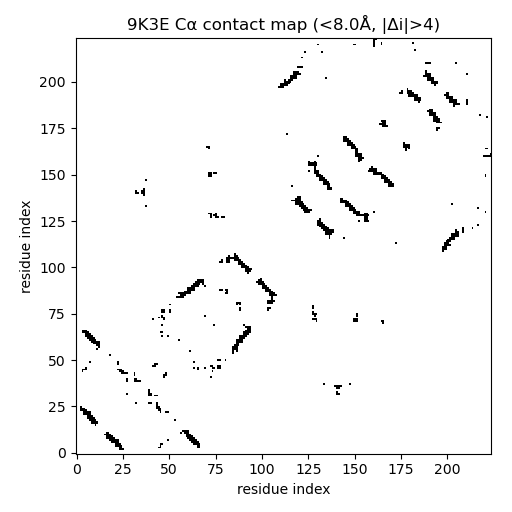.66 104 LYS B C 1
ATOM 614 O O . LYS A 1 104 ? -3.125 -38.395 -2.441 1.00 37.05 104 LYS B O 1
ATOM 620 N N . ALA A 1 105 ? -5.356 -38.524 -2.593 1.00 29.20 105 ALA B N 1
ATOM 621 C CA . ALA A 1 105 ? -5.307 -39.951 -2.899 1.00 31.78 105 ALA B CA 1
ATOM 622 C C . ALA A 1 105 ? -4.742 -40.200 -4.292 1.00 32.48 105 ALA B C 1
ATOM 623 O O . ALA A 1 105 ? -3.951 -41.137 -4.493 1.00 33.35 105 ALA B O 1
ATOM 625 N N . GLU A 1 106 ? -5.139 -39.375 -5.263 1.00 29.60 106 GLU B N 1
ATOM 626 C CA . GLU A 1 106 ? -4.703 -39.578 -6.641 1.00 29.12 106 GLU B CA 1
ATOM 627 C C . GLU A 1 106 ? -3.236 -39.220 -6.809 1.00 31.03 106 GLU B C 1
ATOM 628 O O . GLU A 1 106 ? -2.477 -39.978 -7.419 1.00 31.16 106 GLU B O 1
ATOM 634 N N . GLU A 1 107 ? -2.811 -38.089 -6.239 1.00 27.43 107 GLU B N 1
ATOM 635 C CA . GLU A 1 107 ? -1.405 -37.715 -6.300 1.00 30.79 107 GLU B CA 1
ATOM 636 C C . GLU A 1 107 ? -0.490 -38.691 -5.555 1.00 33.15 107 GLU B C 1
ATOM 637 O O . GLU A 1 107 ? 0.671 -38.854 -5.940 1.00 37.30 107 GLU B O 1
ATOM 643 N N . SER A 1 108 ? -0.981 -39.362 -4.515 1.00 31.29 108 SER B N 1
ATOM 644 C CA . SER A 1 108 ? -0.139 -40.228 -3.698 1.00 31.19 108 SER B CA 1
ATOM 645 C C . SER A 1 108 ? -0.184 -41.676 -4.127 1.00 33.45 108 SER B C 1
ATOM 646 O O . SER A 1 108 ? 0.645 -42.463 -3.660 1.00 34.18 108 SER B O 1
ATOM 649 N N . GLY A 1 109 ? -1.144 -42.052 -4.966 1.00 32.57 109 GLY B N 1
ATOM 650 C CA . GLY A 1 109 ? -1.386 -43.463 -5.220 1.00 30.67 109 GLY B CA 1
ATOM 651 C C . GLY A 1 109 ? -1.727 -44.215 -3.956 1.00 35.49 109 GLY B C 1
ATOM 652 O O . GLY A 1 109 ? -1.178 -45.295 -3.711 1.00 40.68 109 GLY B O 1
ATOM 653 N N . ALA A 1 110 ? -2.607 -43.650 -3.133 1.00 35.28 110 ALA B N 1
ATOM 654 C CA . ALA A 1 110 ? -2.973 -44.193 -1.833 1.00 32.99 110 ALA B CA 1
ATOM 655 C C . ALA A 1 110 ? -4.487 -44.096 -1.665 1.00 37.31 110 ALA B C 1
ATOM 656 O O . ALA A 1 110 ? -5.188 -43.509 -2.495 1.00 37.75 110 ALA B O 1
ATOM 658 N N . LYS A 1 111 ? -4.988 -44.669 -0.574 1.00 29.76 111 LYS B N 1
ATOM 659 C CA . LYS A 1 111 ? -6.399 -44.618 -0.226 1.00 34.55 111 LYS B CA 1
ATOM 660 C C . LYS A 1 111 ? -6.623 -43.562 0.858 1.00 34.29 111 LYS B C 1
ATOM 661 O O . LYS A 1 111 ? -5.865 -43.496 1.829 1.00 31.14 111 LYS B O 1
ATOM 667 N N . VAL A 1 112 ? -7.649 -42.728 0.677 1.00 31.76 112 VAL B N 1
ATOM 668 C CA . VAL A 1 112 ? -8.076 -41.744 1.669 1.00 25.97 112 VAL B CA 1
ATOM 669 C C . VAL A 1 112 ? -9.547 -41.993 1.997 1.00 31.65 112 VAL B C 1
ATOM 670 O O . VAL A 1 112 ? -10.391 -42.051 1.094 1.00 27.18 112 VAL B O 1
ATOM 674 N N . ILE A 1 113 ? -9.845 -42.143 3.289 1.00 29.34 113 ILE B N 1
ATOM 675 C CA . ILE A 1 113 ? -11.174 -42.475 3.777 1.00 26.55 113 ILE B CA 1
ATOM 676 C C . ILE A 1 113 ? -11.635 -41.381 4.721 1.00 25.23 113 ILE B C 1
ATOM 677 O O . ILE A 1 113 ? -10.887 -40.986 5.626 1.00 26.15 113 ILE B O 1
ATOM 682 N N . TYR A 1 114 ? -12.875 -40.930 4.546 1.00 21.04 114 TYR B N 1
ATOM 683 C CA . TYR A 1 114 ? -13.464 -39.927 5.415 1.00 22.20 114 TYR B CA 1
ATOM 684 C C . TYR A 1 114 ? -14.749 -40.471 6.020 1.00 23.83 114 TYR B C 1
ATOM 685 O O . TYR A 1 114 ? -15.586 -41.025 5.306 1.00 26.10 114 TYR B O 1
ATOM 694 N N . THR A 1 115 ? -14.903 -40.312 7.330 1.00 24.92 115 THR B N 1
ATOM 695 C CA . THR A 1 115 ? -16.134 -40.671 8.021 1.00 25.50 115 THR B CA 1
ATOM 696 C C . THR A 1 115 ? -16.662 -39.469 8.794 1.00 25.83 115 THR B C 1
ATOM 697 O O . THR A 1 115 ? -15.931 -38.508 9.063 1.00 25.15 115 THR B O 1
ATOM 701 N N . TRP A 1 116 ? -17.948 -39.533 9.142 1.00 21.89 116 TRP B N 1
ATOM 702 C CA . TRP A 1 116 ? -18.619 -38.493 9.914 1.00 20.36 116 TRP B CA 1
ATOM 703 C C . TRP A 1 116 ? -19.936 -39.053 10.426 1.00 24.83 116 TRP B C 1
ATOM 704 O O . TRP A 1 116 ? -20.524 -39.932 9.784 1.00 24.43 116 TRP B O 1
ATOM 715 N N . PRO A 1 117 ? -20.411 -38.589 11.581 1.00 28.98 117 PRO B N 1
ATOM 716 C CA . PRO A 1 117 ? -21.681 -39.107 12.104 1.00 25.67 117 PRO B CA 1
ATOM 717 C C . PRO A 1 117 ? -22.864 -38.517 11.352 1.00 30.42 117 PRO B C 1
ATOM 718 O O . PRO A 1 117 ? -22.907 -37.318 11.043 1.00 29.15 117 PRO B O 1
ATOM 722 N N . GLU A 1 118 ? -23.823 -39.383 11.040 1.00 31.47 118 GLU B N 1
ATOM 723 C CA . GLU A 1 118 ? -25.063 -38.955 10.404 1.00 37.61 118 GLU B CA 1
ATOM 724 C C . GLU A 1 118 ? -26.100 -40.045 10.628 1.00 39.41 118 GLU B C 1
ATOM 725 O O . GLU A 1 118 ? -25.801 -41.226 10.416 1.00 36.65 118 GLU B O 1
ATOM 731 N N . ASP A 1 119 ? -27.299 -39.650 11.081 1.00 38.62 119 ASP B N 1
ATOM 732 C CA . ASP A 1 119 ? -28.391 -40.592 11.377 1.00 42.30 119 ASP B CA 1
ATOM 733 C C . ASP A 1 119 ? -27.953 -41.683 12.351 1.00 39.81 119 ASP B C 1
ATOM 734 O O . ASP A 1 119 ? -28.282 -42.862 12.178 1.00 38.29 119 ASP B O 1
ATOM 739 N N . GLY A 1 120 ? -27.197 -41.287 13.381 1.00 37.19 120 GLY B N 1
ATOM 740 C CA . GLY A 1 120 ? -26.799 -42.221 14.417 1.00 29.23 120 GLY B CA 1
ATOM 741 C C . GLY A 1 120 ? -25.752 -43.205 13.992 1.00 32.74 120 GLY B C 1
ATOM 742 O O . GLY A 1 120 ? -25.532 -44.186 14.707 1.00 37.05 120 GLY B O 1
ATOM 743 N N . ASP A 1 121 ? -25.096 -42.965 12.847 1.00 33.70 121 ASP B N 1
ATOM 744 C CA . ASP A 1 121 ? -24.059 -43.828 12.296 1.00 33.86 121 ASP B CA 1
ATOM 745 C C . ASP A 1 121 ? -22.855 -43.001 11.901 1.00 32.97 121 ASP B C 1
ATOM 746 O O . ASP A 1 121 ? -22.933 -41.779 11.745 1.00 38.97 121 ASP B O 1
ATOM 751 N N . LEU A 1 122 ? -21.744 -43.694 11.683 1.00 33.81 122 LEU B N 1
ATOM 752 C CA . LEU A 1 122 ? -20.610 -43.127 10.964 1.00 33.73 122 LEU B CA 1
ATOM 753 C C . LEU A 1 122 ? -20.753 -43.440 9.472 1.00 29.95 122 LEU B C 1
ATOM 754 O O . LEU A 1 122 ? -20.744 -44.610 9.077 1.00 33.87 122 LEU B O 1
ATOM 759 N N . LYS A 1 123 ? -20.928 -42.402 8.655 1.00 27.57 123 LYS B N 1
ATOM 760 C CA . LYS A 1 123 ? -20.966 -42.521 7.202 1.00 28.65 123 LYS B CA 1
ATOM 761 C C . LYS A 1 123 ? -19.545 -42.469 6.652 1.00 29.31 123 LYS B C 1
ATOM 762 O O . LYS A 1 123 ? -18.622 -42.025 7.332 1.00 33.54 123 LYS B O 1
ATOM 768 N N . LYS A 1 124 ? -19.377 -42.890 5.394 1.00 35.58 124 LYS B N 1
ATOM 769 C CA . LYS A 1 124 ? -18.045 -43.140 4.841 1.00 34.46 124 LYS B CA 1
ATOM 770 C C . LYS A 1 124 ? -17.950 -42.694 3.382 1.00 27.96 124 LYS B C 1
ATOM 771 O O . LYS A 1 124 ? -18.883 -42.894 2.610 1.00 35.73 124 LYS B O 1
ATOM 777 N N . ARG A 1 125 ? -16.814 -42.092 3.011 1.00 31.54 125 ARG B N 1
ATOM 778 C CA . ARG A 1 125 ? -16.410 -41.858 1.627 1.00 27.14 125 ARG B CA 1
ATOM 779 C C . ARG A 1 125 ? -14.947 -42.261 1.479 1.00 28.28 125 ARG B C 1
ATOM 780 O O . ARG A 1 125 ? -14.139 -42.007 2.376 1.00 31.33 125 ARG B O 1
ATOM 788 N N . GLU A 1 126 ? -14.605 -42.879 0.353 1.00 28.18 126 GLU B N 1
ATOM 789 C CA . GLU A 1 126 ? -13.242 -43.290 0.049 1.00 29.21 126 GLU B CA 1
ATOM 790 C C . GLU A 1 126 ? -12.837 -42.758 -1.311 1.00 29.72 126 GLU B C 1
ATOM 791 O O . GLU A 1 126 ? -13.655 -42.684 -2.222 1.00 21.50 126 GLU B O 1
ATOM 797 N N . TRP A 1 127 ? -11.550 -42.454 -1.453 1.00 31.91 127 TRP B N 1
ATOM 798 C CA . TRP A 1 127 ? -10.926 -42.157 -2.731 1.00 28.71 127 TRP B CA 1
ATOM 799 C C . TRP A 1 127 ? -9.626 -42.943 -2.822 1.00 33.14 127 TRP B C 1
ATOM 800 O O . TRP A 1 127 ? -8.885 -43.055 -1.842 1.00 34.71 127 TRP B O 1
ATOM 811 N N . GLU A 1 128 ? -9.338 -43.488 -3.994 1.00 36.85 128 GLU B N 1
ATOM 812 C CA . GLU A 1 128 ? -8.120 -44.268 -4.177 1.00 39.49 128 GLU B CA 1
ATOM 813 C C . GLU A 1 128 ? -7.458 -43.871 -5.482 1.00 42.79 128 GLU B C 1
ATOM 814 O O . GLU A 1 128 ? -8.092 -43.929 -6.539 1.00 39.70 128 GLU B O 1
ATOM 820 N N . GLY A 1 129 ? -6.192 -43.467 -5.408 1.00 39.92 129 GLY B N 1
ATOM 821 C CA . GLY A 1 129 ? -5.401 -43.333 -6.603 1.00 39.06 129 GLY B CA 1
ATOM 822 C C . GLY A 1 129 ? -4.941 -44.699 -7.093 1.00 49.41 129 GLY B C 1
ATOM 823 O O . GLY A 1 129 ? -4.500 -45.548 -6.317 1.00 49.25 129 GLY B O 1
ATOM 824 N N . THR A 1 130 ? -5.065 -44.908 -8.403 1.00 61.51 130 THR B N 1
ATOM 825 C CA . THR A 1 130 ? -4.552 -46.119 -9.042 1.00 70.99 130 THR B CA 1
ATOM 826 C C . THR A 1 130 ? -3.298 -45.784 -9.845 1.00 66.78 130 THR B C 1
ATOM 827 O O . THR A 1 130 ? -3.392 -45.072 -10.858 1.00 61.74 130 THR B O 1
ATOM 831 N N . PRO A 1 131 ? -2.101 -46.263 -9.438 1.00 75.56 131 PRO B N 1
ATOM 832 C CA . PRO A 1 131 ? -0.817 -45.918 -10.081 1.00 72.68 131 PRO B CA 1
ATOM 833 C C . PRO A 1 131 ? -0.673 -46.385 -11.537 1.00 70.39 131 PRO B C 1
ATOM 834 O O . PRO A 1 131 ? -1.417 -47.252 -11.999 1.00 64.10 131 PRO B O 1
ATOM 838 N N . THR B 2 2 ? -43.059 -12.666 5.908 1.00 59.30 2 THR C N 1
ATOM 839 C CA . THR B 2 2 ? -41.965 -11.885 6.481 1.00 69.02 2 THR C CA 1
ATOM 840 C C . THR B 2 2 ? -41.125 -11.263 5.364 1.00 73.74 2 THR C C 1
ATOM 841 O O . THR B 2 2 ? -41.028 -11.834 4.277 1.00 73.60 2 THR C O 1
ATOM 845 N N . LYS B 2 3 ? -40.552 -10.084 5.609 1.00 73.50 3 LYS C N 1
ATOM 846 C CA . LYS B 2 3 ? -39.504 -9.576 4.731 1.00 70.40 3 LYS C CA 1
ATOM 847 C C . LYS B 2 3 ? -38.256 -10.442 4.870 1.00 65.20 3 LYS C C 1
ATOM 848 O O . LYS B 2 3 ? -38.003 -11.037 5.925 1.00 65.39 3 LYS C O 1
ATOM 854 N N . SER B 2 4 ? -37.474 -10.523 3.795 1.00 58.34 4 SER C N 1
ATOM 855 C CA . SER B 2 4 ? -36.237 -11.295 3.852 1.00 58.14 4 SER C CA 1
ATOM 856 C C . SER B 2 4 ? -35.228 -10.604 4.765 1.00 55.36 4 SER C C 1
ATOM 857 O O . SER B 2 4 ? -35.026 -9.388 4.681 1.00 51.54 4 SER C O 1
ATOM 860 N N . LYS B 2 5 ? -34.598 -11.390 5.639 1.00 48.91 5 LYS C N 1
ATOM 861 C CA . LYS B 2 5 ? -33.721 -10.879 6.688 1.00 49.17 5 LYS C CA 1
ATOM 862 C C . LYS B 2 5 ? -32.297 -10.718 6.157 1.00 48.47 5 LYS C C 1
ATOM 863 O O . LYS B 2 5 ? -31.686 -11.685 5.686 1.00 47.53 5 LYS C O 1
ATOM 869 N N . MET B 2 6 ? -31.761 -9.503 6.240 1.00 48.82 6 MET C N 1
ATOM 870 C CA . MET B 2 6 ? -30.379 -9.270 5.838 1.00 45.87 6 MET C CA 1
ATOM 871 C C . MET B 2 6 ? -29.439 -9.687 6.967 1.00 43.56 6 MET C C 1
ATOM 872 O O . MET B 2 6 ? -29.507 -9.137 8.068 1.00 50.32 6 MET C O 1
ATOM 877 N N . LEU B 2 7 ? -28.580 -10.682 6.707 1.00 46.48 7 LEU C N 1
ATOM 878 C CA . LEU B 2 7 ? -27.650 -11.166 7.728 1.00 42.43 7 LEU C CA 1
ATOM 879 C C . LEU B 2 7 ? -26.374 -10.343 7.793 1.00 45.31 7 LEU C C 1
ATOM 880 O O . LEU B 2 7 ? -25.754 -10.249 8.858 1.00 44.05 7 LEU C O 1
ATOM 885 N N . SER B 2 8 ? -25.960 -9.769 6.667 1.00 43.84 8 SER C N 1
ATOM 886 C CA . SER B 2 8 ? -24.690 -9.078 6.553 1.00 36.31 8 SER C CA 1
ATOM 887 C C . SER B 2 8 ? -24.743 -8.221 5.302 1.00 39.92 8 SER C C 1
ATOM 888 O O . SER B 2 8 ? -25.442 -8.557 4.342 1.00 43.97 8 SER C O 1
ATOM 891 N N . ASN B 2 9 ? -24.015 -7.100 5.335 1.00 42.26 9 ASN C N 1
ATOM 892 C CA . ASN B 2 9 ? -23.947 -6.154 4.219 1.00 44.20 9 ASN C CA 1
ATOM 893 C C . ASN B 2 9 ? -22.533 -5.588 4.174 1.00 45.13 9 ASN C C 1
ATOM 894 O O . ASN B 2 9 ? -22.192 -4.700 4.960 1.00 51.61 9 ASN C O 1
ATOM 899 N N . ILE B 2 10 ? -21.725 -6.090 3.244 1.00 36.40 10 ILE C N 1
ATOM 900 C CA . ILE B 2 10 ? -20.279 -5.920 3.227 1.00 40.03 10 ILE C CA 1
ATOM 901 C C . ILE B 2 10 ? -19.853 -5.356 1.876 1.00 45.11 10 ILE C C 1
ATOM 902 O O . ILE B 2 10 ? -20.472 -5.638 0.843 1.00 43.83 10 ILE C O 1
ATOM 907 N N . VAL B 2 11 ? -18.781 -4.524 1.894 1.00 44.84 11 VAL C N 1
ATOM 908 C CA . VAL B 2 11 ? -18.159 -3.979 0.689 1.00 40.11 11 VAL C CA 1
ATOM 909 C C . VAL B 2 11 ? -17.082 -4.941 0.220 1.00 37.37 11 VAL C C 1
ATOM 910 O O . VAL B 2 11 ? -16.277 -5.437 1.022 1.00 41.64 11 VAL C O 1
ATOM 914 N N . ILE B 2 12 ? -17.040 -5.183 -1.085 1.00 37.97 12 ILE C N 1
ATOM 915 C CA . ILE B 2 12 ? -16.154 -6.180 -1.672 1.00 42.95 12 ILE C CA 1
ATOM 916 C C . ILE B 2 12 ? -15.222 -5.482 -2.655 1.00 44.69 12 ILE C C 1
ATOM 917 O O . ILE B 2 12 ? -15.680 -4.824 -3.602 1.00 44.75 12 ILE C O 1
ATOM 922 N N . GLN B 2 13 ? -13.918 -5.646 -2.435 1.00 41.52 13 GLN C N 1
ATOM 923 C CA . GLN B 2 13 ? -12.881 -5.095 -3.299 1.00 49.64 13 GLN C CA 1
ATOM 924 C C . GLN B 2 13 ? -12.340 -6.092 -4.316 1.00 53.20 13 GLN C C 1
ATOM 925 O O . GLN B 2 13 ? -11.877 -5.678 -5.388 1.00 48.77 13 GLN C O 1
ATOM 931 N N . GLU B 2 14 ? -12.404 -7.390 -4.018 1.00 43.93 14 GLU C N 1
ATOM 932 C CA . GLU B 2 14 ? -11.877 -8.418 -4.909 1.00 43.95 14 GLU C CA 1
ATOM 933 C C . GLU B 2 14 ? -12.850 -9.585 -5.016 1.00 41.69 14 GLU C C 1
ATOM 934 O O . GLU B 2 14 ? -13.324 -10.110 -4.001 1.00 43.97 14 GLU C O 1
ATOM 940 N N . VAL B 2 15 ? -13.134 -9.992 -6.244 1.00 38.51 15 VAL C N 1
ATOM 941 C CA . VAL B 2 15 ? -13.839 -11.230 -6.532 1.00 38.86 15 VAL C CA 1
ATOM 942 C C . VAL B 2 15 ? -12.931 -12.092 -7.395 1.00 41.01 15 VAL C C 1
ATOM 943 O O . VAL B 2 15 ? -12.446 -11.640 -8.441 1.00 41.39 15 VAL C O 1
ATOM 947 N N . LYS B 2 16 ? -12.696 -13.320 -6.950 1.00 36.80 16 LYS C N 1
ATOM 948 C CA . LYS B 2 16 ? -11.867 -14.273 -7.665 1.00 33.96 16 LYS C CA 1
ATOM 949 C C . LYS B 2 16 ? -12.691 -15.512 -7.997 1.00 39.48 16 LYS C C 1
ATOM 950 O O . LYS B 2 16 ? -13.631 -15.869 -7.279 1.00 38.47 16 LYS C O 1
ATOM 956 N N . PHE B 2 17 ? -12.323 -16.177 -9.085 1.00 35.52 17 PHE C N 1
ATOM 957 C CA . PHE B 2 17 ? -12.933 -17.439 -9.455 1.00 32.11 17 PHE C CA 1
ATOM 958 C C . PHE B 2 17 ? -11.840 -18.404 -9.890 1.00 32.97 17 PHE C C 1
ATOM 959 O O . PHE B 2 17 ? -11.032 -18.075 -10.761 1.00 37.04 17 PHE C O 1
ATOM 967 N N . ALA B 2 18 ? -11.818 -19.595 -9.295 1.00 35.35 18 ALA C N 1
ATOM 968 C CA . ALA B 2 18 ? -10.943 -20.665 -9.760 1.00 30.17 18 ALA C CA 1
ATOM 969 C C . ALA B 2 18 ? -11.684 -21.996 -9.713 1.00 27.00 18 ALA C C 1
ATOM 970 O O . ALA B 2 18 ? -12.687 -22.156 -9.016 1.00 29.94 18 ALA C O 1
ATOM 972 N N . ILE B 2 19 ? -11.185 -22.958 -10.474 1.00 27.59 19 ILE C N 1
ATOM 973 C CA . ILE B 2 19 ? -11.533 -24.356 -10.281 1.00 28.31 19 ILE C CA 1
ATOM 974 C C . ILE B 2 19 ? -10.226 -25.065 -9.963 1.00 28.89 19 ILE C C 1
ATOM 975 O O . ILE B 2 19 ? -9.319 -25.124 -10.802 1.00 35.60 19 ILE C O 1
ATOM 980 N N . GLU B 2 20 ? -10.103 -25.537 -8.727 1.00 29.75 20 GLU C N 1
ATOM 981 C CA . GLU B 2 20 ? -8.903 -26.197 -8.230 1.00 28.37 20 GLU C CA 1
ATOM 982 C C . GLU B 2 20 ? -9.338 -27.416 -7.431 1.00 29.86 20 GLU C C 1
ATOM 983 O O . GLU B 2 20 ? -10.336 -27.357 -6.695 1.00 23.70 20 GLU C O 1
ATOM 989 N N . ASP B 2 21 ? -8.607 -28.522 -7.608 1.00 24.37 21 ASP C N 1
ATOM 990 C CA . ASP B 2 21 ? -8.813 -29.742 -6.838 1.00 24.50 21 ASP C CA 1
ATOM 991 C C . ASP B 2 21 ? -10.286 -30.142 -6.801 1.00 22.82 21 ASP C C 1
ATOM 992 O O . ASP B 2 21 ? -10.860 -30.355 -5.735 1.00 28.63 21 ASP C O 1
ATOM 997 N N . TYR B 2 22 ? -10.914 -30.214 -7.971 1.00 24.96 22 TYR C N 1
ATOM 998 C CA . TYR B 2 22 ? -12.304 -30.676 -8.099 1.00 23.40 22 TYR C CA 1
ATOM 999 C C . TYR B 2 22 ? -13.304 -29.760 -7.408 1.00 20.46 22 TYR C C 1
ATOM 1000 O O . TYR B 2 22 ? -14.377 -30.212 -6.995 1.00 20.78 22 TYR C O 1
ATOM 1009 N N . CYS B 2 23 ? -12.981 -28.474 -7.288 1.00 20.38 23 CYS C N 1
ATOM 1010 C CA . CYS B 2 23 ? -13.838 -27.538 -6.568 1.00 22.45 23 CYS C CA 1
ATOM 1011 C C . CYS B 2 23 ? -13.859 -26.186 -7.270 1.00 22.81 23 CYS C C 1
ATOM 1012 O O . CYS B 2 23 ? -12.812 -25.570 -7.478 1.00 25.69 23 CYS C O 1
ATOM 1015 N N . ALA B 2 24 ? -15.049 -25.749 -7.661 1.00 21.94 24 ALA C N 1
ATOM 1016 C CA . ALA B 2 24 ? -15.255 -24.386 -8.118 1.00 20.07 24 ALA C CA 1
ATOM 1017 C C . ALA B 2 24 ? -15.235 -23.457 -6.919 1.00 25.88 24 ALA C C 1
ATOM 1018 O O . ALA B 2 24 ? -15.817 -23.776 -5.873 1.00 21.07 24 ALA C O 1
ATOM 1020 N N . ILE B 2 25 ? -14.546 -22.322 -7.053 1.00 24.65 25 ILE C N 1
ATOM 1021 C CA . ILE B 2 25 ? -14.285 -21.441 -5.918 1.00 26.09 25 ILE C CA 1
ATOM 1022 C C . ILE B 2 25 ? -14.566 -20.010 -6.350 1.00 26.18 25 ILE C C 1
ATOM 1023 O O . ILE B 2 25 ? -13.966 -19.515 -7.312 1.00 29.30 25 ILE C O 1
ATOM 1028 N N . LEU B 2 26 ? -15.497 -19.356 -5.668 1.00 24.85 26 LEU C N 1
ATOM 1029 C CA . LEU B 2 26 ? -15.827 -17.967 -5.961 1.00 28.12 26 LEU C CA 1
ATOM 1030 C C . LEU B 2 26 ? -15.745 -17.197 -4.651 1.00 31.55 26 LEU C C 1
ATOM 1031 O O . LEU B 2 26 ? -16.519 -17.460 -3.718 1.00 28.63 26 LEU C O 1
ATOM 1036 N N . SER B 2 27 ? -14.789 -16.27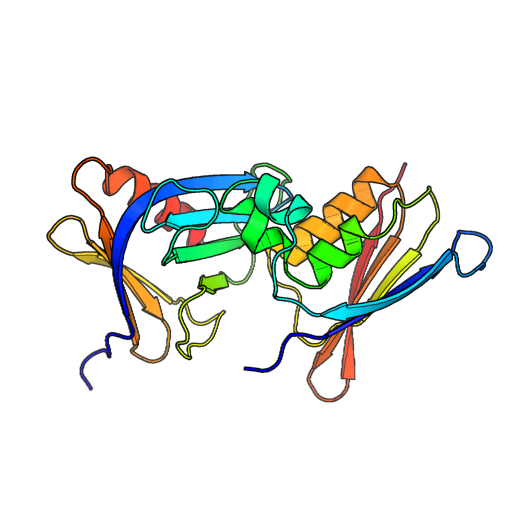3 -4.569 1.00 30.61 27 SER C N 1
ATOM 1037 C CA . SER B 2 27 ? -14.468 -15.606 -3.314 1.00 30.23 27 SER C CA 1
ATOM 1038 C C . SER B 2 27 ? -14.722 -14.114 -3.437 1.00 30.10 27 SER C C 1
ATOM 1039 O O . SER B 2 27 ? -14.514 -13.526 -4.500 1.00 35.81 27 SER C O 1
ATOM 1042 N N . PHE B 2 28 ? -15.199 -13.530 -2.336 1.00 33.26 28 PHE C N 1
ATOM 1043 C CA . PHE B 2 28 ? -15.555 -12.117 -2.205 1.00 34.63 28 PHE C CA 1
ATOM 1044 C C . PHE B 2 28 ? -14.804 -11.563 -0.998 1.00 38.13 28 PHE C C 1
ATOM 1045 O O . PHE B 2 28 ? -15.161 -11.869 0.148 1.00 36.05 28 PHE C O 1
ATOM 1053 N N . ALA B 2 29 ? -13.784 -10.741 -1.239 1.00 39.43 29 ALA C N 1
ATOM 1054 C CA . ALA B 2 29 ? -12.892 -10.277 -0.180 1.00 39.90 29 ALA C CA 1
ATOM 1055 C C . ALA B 2 29 ? -13.049 -8.779 0.037 1.00 41.02 29 ALA C C 1
ATOM 1056 O O . ALA B 2 29 ? -13.209 -8.018 -0.923 1.00 40.63 29 ALA C O 1
ATOM 1058 N N . SER B 2 30 ? -12.997 -8.359 1.304 1.00 42.06 30 SER C N 1
ATOM 1059 C CA . SER B 2 30 ? -13.152 -6.937 1.600 1.00 41.62 30 SER C CA 1
ATOM 1060 C C . SER B 2 30 ? -11.911 -6.142 1.227 1.00 48.17 30 SER C C 1
ATOM 1061 O O . SER B 2 30 ? -11.989 -4.918 1.086 1.00 53.03 30 SER C O 1
ATOM 1064 N N . ASP B 2 31 ? -10.779 -6.810 1.047 1.00 49.23 31 ASP C N 1
ATOM 1065 C CA . ASP B 2 31 ? -9.555 -6.157 0.619 1.00 49.27 31 ASP C CA 1
ATOM 1066 C C . ASP B 2 31 ? -8.708 -7.177 -0.135 1.00 50.42 31 ASP C C 1
ATOM 1067 O O . ASP B 2 31 ? -9.106 -8.331 -0.326 1.00 50.77 31 ASP C O 1
ATOM 1072 N N . SER B 2 32 ? -7.539 -6.736 -0.588 1.00 44.35 32 SER C N 1
ATOM 1073 C CA . SER B 2 32 ? -6.691 -7.560 -1.430 1.00 49.33 32 SER C CA 1
ATOM 1074 C C . SER B 2 32 ? -5.524 -8.164 -0.648 1.00 49.90 32 SER C C 1
ATOM 1075 O O . SER B 2 32 ? -4.556 -8.644 -1.248 1.00 47.57 32 SER C O 1
ATOM 1078 N N . TYR B 2 33 ? -5.607 -8.164 0.678 1.00 45.19 33 TYR C N 1
ATOM 1079 C CA . TYR B 2 33 ? -4.546 -8.685 1.524 1.00 53.32 33 TYR C CA 1
ATOM 1080 C C . TYR B 2 33 ? -4.707 -10.195 1.734 1.00 56.09 33 TYR C C 1
ATOM 1081 O O . TYR B 2 33 ? -5.722 -10.799 1.376 1.00 55.74 33 TYR C O 1
ATOM 1090 N N . GLU B 2 34 ? -3.666 -10.814 2.304 1.00 56.47 34 GLU C N 1
ATOM 1091 C CA . GLU B 2 34 ? -3.668 -12.266 2.461 1.00 47.34 34 GLU C CA 1
ATOM 1092 C C . GLU B 2 34 ? -4.801 -12.736 3.351 1.00 47.48 34 GLU C C 1
ATOM 1093 O O . GLU B 2 34 ? -5.279 -13.869 3.203 1.00 45.74 34 GLU C O 1
ATOM 1099 N N . VAL B 2 35 ? -5.200 -11.907 4.310 1.00 42.93 35 VAL C N 1
ATOM 1100 C CA . VAL B 2 35 ? -6.216 -12.245 5.304 1.00 47.50 35 VAL C CA 1
ATOM 1101 C C . VAL B 2 35 ? -7.246 -11.124 5.331 1.00 45.07 35 VAL C C 1
ATOM 1102 O O . VAL B 2 35 ? -7.244 -10.314 6.269 1.00 43.89 35 VAL C O 1
ATOM 1106 N N . PRO B 2 36 ? -8.133 -11.035 4.336 1.00 47.52 36 PRO C N 1
ATOM 1107 C CA . PRO B 2 36 ? -9.080 -9.916 4.298 1.00 47.89 36 PRO C CA 1
ATOM 1108 C C . PRO B 2 36 ? -9.924 -9.871 5.560 1.00 47.40 36 PRO C C 1
ATOM 1109 O O . PRO B 2 36 ? -10.142 -10.881 6.231 1.00 52.48 36 PRO C O 1
ATOM 1113 N N . GLU B 2 37 ? -10.368 -8.666 5.903 1.00 47.39 37 GLU C N 1
ATOM 1114 C CA . GLU B 2 37 ? -11.081 -8.493 7.159 1.00 50.12 37 GLU C CA 1
ATOM 1115 C C . GLU B 2 37 ? -12.429 -9.206 7.128 1.00 45.32 37 GLU C C 1
ATOM 1116 O O . GLU B 2 37 ? -12.869 -9.765 8.140 1.00 44.77 37 GLU C O 1
ATOM 1122 N N . GLN B 2 38 ? -13.098 -9.197 5.978 1.00 46.99 38 GLN C N 1
ATOM 1123 C CA . GLN B 2 38 ? -14.418 -9.800 5.836 1.00 49.58 38 GLN C CA 1
ATOM 1124 C C . GLN B 2 38 ? -14.497 -10.511 4.490 1.00 41.67 38 GLN C C 1
ATOM 1125 O O . GLN B 2 38 ? -14.096 -9.938 3.471 1.00 37.26 38 GLN C O 1
ATOM 1131 N N . TYR B 2 39 ? -15.023 -11.743 4.480 1.00 38.93 39 TYR C N 1
ATOM 1132 C CA . TYR B 2 39 ? -15.141 -12.473 3.220 1.00 34.62 39 TYR C CA 1
ATOM 1133 C C . TYR B 2 39 ? -16.311 -13.459 3.221 1.00 35.51 39 TYR C C 1
ATOM 1134 O O . TYR B 2 39 ? -16.782 -13.926 4.264 1.00 29.54 39 TYR C O 1
ATOM 1143 N N . PHE B 2 40 ? -16.764 -13.771 2.011 1.00 33.73 40 PHE C N 1
ATOM 1144 C CA . PHE B 2 40 ? -17.586 -14.940 1.743 1.00 32.80 40 PHE C CA 1
ATOM 1145 C C . PHE B 2 40 ? -16.934 -15.751 0.626 1.00 36.44 40 PHE C C 1
ATOM 1146 O O . PHE B 2 40 ? -16.370 -15.189 -0.324 1.00 32.04 40 PHE C O 1
ATOM 1154 N N . ILE B 2 41 ? -16.982 -17.075 0.758 1.00 28.13 41 ILE C N 1
ATOM 1155 C CA . ILE B 2 41 ? -16.526 -17.974 -0.292 1.00 29.26 41 ILE C CA 1
ATOM 1156 C C . ILE B 2 41 ? -17.669 -18.918 -0.640 1.00 30.55 41 ILE C C 1
ATOM 1157 O O . ILE B 2 41 ? -18.296 -19.501 0.254 1.00 32.42 41 ILE C O 1
ATOM 1162 N N . ILE B 2 42 ? -17.953 -19.040 -1.934 1.00 24.83 42 ILE C N 1
ATOM 1163 C CA . ILE B 2 42 ? -18.879 -20.029 -2.458 1.00 22.18 42 ILE C CA 1
ATOM 1164 C C . ILE B 2 42 ? -18.062 -21.137 -3.093 1.00 24.17 42 ILE C C 1
ATOM 1165 O O . ILE B 2 42 ? -17.089 -20.862 -3.817 1.00 24.42 42 ILE C O 1
ATOM 1170 N N . THR B 2 43 ? -18.457 -22.393 -2.848 1.00 25.57 43 THR C N 1
ATOM 1171 C CA . THR B 2 43 ? -17.800 -23.525 -3.499 1.00 24.85 43 THR C CA 1
ATOM 1172 C C . THR B 2 43 ? -18.804 -24.606 -3.882 1.00 23.71 43 THR C C 1
ATOM 1173 O O . THR B 2 43 ? -19.844 -24.783 -3.232 1.00 21.99 43 THR C O 1
ATOM 1177 N N . ARG B 2 44 ? -18.461 -25.337 -4.942 1.00 19.58 44 ARG C N 1
ATOM 1178 C CA . ARG B 2 44 ? -19.209 -26.505 -5.389 1.00 22.12 44 ARG C CA 1
ATOM 1179 C C . ARG B 2 44 ? -18.238 -27.463 -6.088 1.00 23.08 44 ARG C C 1
ATOM 1180 O O . ARG B 2 44 ? -17.299 -27.026 -6.764 1.00 21.15 44 ARG C O 1
ATOM 1188 N N . SER B 2 45 ? -18.444 -28.763 -5.879 1.00 21.99 45 SER C N 1
ATOM 1189 C CA . SER B 2 45 ? -17.652 -29.788 -6.556 1.00 24.48 45 SER C CA 1
ATOM 1190 C C . SER B 2 45 ? -17.823 -29.703 -8.073 1.00 23.12 45 SER C C 1
ATOM 1191 O O . SER B 2 45 ? -18.894 -29.360 -8.588 1.00 19.07 45 SER C O 1
ATOM 1194 N N . THR B 2 46 ? -16.756 -30.046 -8.784 1.00 16.94 46 THR C N 1
ATOM 1195 C CA . THR B 2 46 ? -16.787 -30.223 -10.225 1.00 23.54 46 THR C CA 1
ATOM 1196 C C . THR B 2 46 ? -16.326 -31.641 -10.562 1.00 24.90 46 THR C C 1
ATOM 1197 O O . THR B 2 46 ? -15.597 -32.277 -9.796 1.00 25.86 46 THR C O 1
ATOM 1201 N N . THR B 2 47 ? -16.750 -32.144 -11.721 1.00 24.32 47 THR C N 1
ATOM 1202 C CA . THR B 2 47 ? -16.400 -33.517 -12.075 1.00 25.45 47 THR C CA 1
ATOM 1203 C C . THR B 2 47 ? -14.947 -33.669 -12.496 1.00 26.59 47 THR C C 1
ATOM 1204 O O . THR B 2 47 ? -14.444 -34.799 -12.500 1.00 24.46 47 THR C O 1
ATOM 1208 N N . GLU B 2 48 ? -14.253 -32.577 -12.822 1.00 24.06 48 GLU C N 1
ATOM 1209 C CA . GLU B 2 48 ? -12.860 -32.664 -13.234 1.00 29.95 48 GLU C CA 1
ATOM 1210 C C . GLU B 2 48 ? -12.015 -31.745 -12.367 1.00 27.85 48 GLU C C 1
ATOM 1211 O O . GLU B 2 48 ? -12.525 -30.814 -11.741 1.00 24.41 48 GLU C O 1
ATOM 1217 N N . ARG B 2 49 ? -10.708 -32.026 -12.334 1.00 30.27 49 ARG C N 1
ATOM 1218 C CA . ARG B 2 49 ? -9.845 -31.403 -11.334 1.00 29.54 49 ARG C CA 1
ATOM 1219 C C . ARG B 2 49 ? -9.797 -29.894 -11.478 1.00 31.43 49 ARG C C 1
ATOM 1220 O O . ARG B 2 49 ? -9.781 -29.176 -10.468 1.00 26.12 49 ARG C O 1
ATOM 1228 N N . SER B 2 50 ? -9.756 -29.392 -12.724 1.00 33.04 50 SER C N 1
ATOM 1229 C CA . SER B 2 50 ? -9.673 -27.958 -12.984 1.00 32.56 50 SER C CA 1
ATOM 1230 C C . SER B 2 50 ? -10.782 -27.495 -13.923 1.00 31.83 50 SER C C 1
ATOM 1231 O O . SER B 2 50 ? -10.659 -26.426 -14.533 1.00 29.64 50 SER C O 1
ATOM 1234 N N . GLY B 2 51 ? -11.850 -28.278 -14.058 1.00 27.63 51 GLY C N 1
ATOM 1235 C CA . GLY B 2 51 ? -12.937 -27.978 -14.975 1.00 27.36 51 GLY C CA 1
ATOM 1236 C C . GLY B 2 51 ? -14.089 -28.939 -14.791 1.00 29.34 51 GLY C C 1
ATOM 1237 O O . GLY B 2 51 ? -14.337 -29.390 -13.670 1.00 31.83 51 GLY C O 1
ATOM 1238 N N . GLY B 2 52 ? -14.814 -29.267 -15.858 1.00 31.74 52 GLY C N 1
ATOM 1239 C CA . GLY B 2 52 ? -15.914 -30.207 -15.707 1.00 26.02 52 GLY C CA 1
ATOM 1240 C C . GLY B 2 52 ? -17.193 -29.586 -15.156 1.00 26.47 52 GLY C C 1
ATOM 1241 O O . GLY B 2 52 ? -17.396 -28.369 -15.147 1.00 24.55 52 GLY C O 1
ATOM 1242 N N . ILE B 2 53 ? -18.060 -30.461 -14.667 1.00 24.24 53 ILE C N 1
ATOM 1243 C CA . ILE B 2 53 ? -19.465 -30.146 -14.429 1.00 24.72 53 ILE C CA 1
ATOM 1244 C C . ILE B 2 53 ? -19.648 -29.801 -12.953 1.00 26.24 53 ILE C C 1
ATOM 1245 O O . ILE B 2 53 ? -19.348 -30.648 -12.093 1.00 26.75 53 ILE C O 1
ATOM 1250 N N . PRO B 2 54 ? -20.125 -28.601 -12.614 1.00 24.55 54 PRO C N 1
ATOM 1251 C CA . PRO B 2 54 ? -20.553 -28.330 -11.232 1.00 26.17 54 PRO C CA 1
ATOM 1252 C C . PRO B 2 54 ? -21.557 -29.365 -10.751 1.00 19.17 54 PRO C C 1
ATOM 1253 O O . PRO B 2 54 ? -22.551 -29.651 -11.414 1.00 28.17 54 PRO C O 1
ATOM 1257 N N . GLU B 2 55 ? -21.324 -29.871 -9.556 1.00 21.54 55 GLU C N 1
ATOM 1258 C CA . GLU B 2 55 ? -21.917 -31.107 -9.067 1.00 23.99 55 GLU C CA 1
ATOM 1259 C C . GLU B 2 55 ? -22.170 -30.971 -7.570 1.00 25.25 55 GLU C C 1
ATOM 1260 O O . GLU B 2 55 ? -21.367 -30.358 -6.857 1.00 26.58 55 GLU C O 1
ATOM 1266 N N . GLY B 2 56 ? -23.265 -31.545 -7.089 1.00 23.98 56 GLY C N 1
ATOM 1267 C CA . GLY B 2 56 ? -23.494 -31.617 -5.654 1.00 21.53 56 GLY C CA 1
ATOM 1268 C C . GLY B 2 56 ? -24.059 -30.333 -5.073 1.00 22.69 56 GLY C C 1
ATOM 1269 O O . GLY B 2 56 ? -24.452 -29.398 -5.776 1.00 23.44 56 GLY C O 1
ATOM 1270 N N . ASP B 2 57 ? -24.087 -30.295 -3.750 1.00 22.25 57 ASP C N 1
ATOM 1271 C CA . ASP B 2 57 ? -24.635 -29.151 -3.037 1.00 20.99 57 ASP C CA 1
ATOM 1272 C C . ASP B 2 57 ? -23.652 -27.995 -2.992 1.00 24.33 57 ASP C C 1
ATOM 1273 O O . ASP B 2 57 ? -22.452 -28.177 -2.755 1.00 23.15 57 ASP C O 1
ATOM 1278 N N . ILE B 2 58 ? -24.170 -26.805 -3.214 1.00 21.53 58 ILE C N 1
ATOM 1279 C CA . ILE B 2 58 ? -23.343 -25.617 -3.163 1.00 21.19 58 ILE C CA 1
ATOM 1280 C C . ILE B 2 58 ? -23.122 -25.228 -1.700 1.00 25.20 58 ILE C C 1
ATOM 1281 O O . ILE B 2 58 ? -23.959 -25.464 -0.816 1.00 19.12 58 ILE C O 1
ATOM 1286 N N . TYR B 2 59 ? -21.962 -24.654 -1.432 1.00 24.64 59 TYR C N 1
ATOM 1287 C CA . TYR B 2 59 ? -21.486 -24.449 -0.076 1.00 23.50 59 TYR C CA 1
ATOM 1288 C C . TYR B 2 59 ? -20.999 -23.015 0.073 1.00 24.93 59 TYR C C 1
ATOM 1289 O O . TYR B 2 59 ? -20.428 -22.440 -0.870 1.00 19.50 59 TYR C O 1
ATOM 1298 N N . LEU B 2 60 ? -21.239 -22.451 1.266 1.00 23.25 60 LEU C N 1
ATOM 1299 C CA . LEU B 2 60 ? -20.959 -21.056 1.578 1.00 27.21 60 LEU C CA 1
ATOM 1300 C C . LEU B 2 60 ? -20.225 -20.939 2.913 1.00 26.06 60 LEU C C 1
ATOM 1301 O O . LEU B 2 60 ? -20.540 -21.634 3.886 1.00 24.07 60 LEU C O 1
ATOM 1306 N N . GLU B 2 61 ? -19.298 -19.995 2.972 1.00 27.06 61 GLU C N 1
ATOM 1307 C CA . GLU B 2 61 ? -18.304 -19.952 4.028 1.00 30.55 61 GLU C CA 1
ATOM 1308 C C . GLU B 2 61 ? -17.954 -18.494 4.301 1.00 32.54 61 GLU C C 1
ATOM 1309 O O . GLU B 2 61 ? -17.930 -17.672 3.380 1.00 27.64 61 GLU C O 1
ATOM 1315 N N . SER B 2 62 ? -17.661 -18.181 5.563 1.00 34.34 62 SER C N 1
ATOM 1316 C CA . SER B 2 62 ? -17.350 -16.809 5.950 1.00 35.25 62 SER C CA 1
ATOM 1317 C C . SER B 2 62 ? -16.587 -16.785 7.270 1.00 36.80 62 SER C C 1
ATOM 1318 O O . SER B 2 62 ? -16.717 -17.691 8.092 1.00 32.92 62 SER C O 1
ATOM 1321 N N . ASN B 2 63 ? -15.804 -15.720 7.470 1.00 39.69 63 ASN C N 1
ATOM 1322 C CA . ASN B 2 63 ? -15.128 -15.499 8.745 1.00 33.45 63 ASN C CA 1
ATOM 1323 C C . ASN B 2 63 ? -15.984 -14.734 9.742 1.00 43.53 63 ASN C C 1
ATOM 1324 O O . ASN B 2 63 ? -15.740 -14.835 10.951 1.00 51.31 63 ASN C O 1
ATOM 1329 N N . LEU B 2 64 ? -16.995 -14.005 9.264 1.00 45.37 64 LEU C N 1
ATOM 1330 C CA . LEU B 2 64 ? -17.885 -13.248 10.136 1.00 43.32 64 LEU C CA 1
ATOM 1331 C C . LEU B 2 64 ? -18.663 -14.171 11.064 1.00 46.58 64 LEU C C 1
ATOM 1332 O O . LEU B 2 64 ? -19.107 -15.249 10.667 1.00 47.68 64 LEU C O 1
ATOM 1337 N N . PHE B 2 65 ? -18.837 -13.735 12.309 1.00 58.46 65 PHE C N 1
ATOM 1338 C CA . PHE B 2 65 ? -19.585 -14.498 13.310 1.00 57.50 65 PHE C CA 1
ATOM 1339 C C . PHE B 2 65 ? -21.066 -14.283 13.035 1.00 54.00 65 PHE C C 1
ATOM 1340 O O . PHE B 2 65 ? -21.690 -13.349 13.539 1.00 55.04 65 PHE C O 1
ATOM 1348 N N . LEU B 2 66 ? -21.636 -15.138 12.196 1.00 51.28 66 LEU C N 1
ATOM 1349 C CA . LEU B 2 66 ? -23.064 -15.058 11.933 1.00 52.82 66 LEU C CA 1
ATOM 1350 C C . LEU B 2 66 ? -23.584 -16.446 11.583 1.00 46.83 66 LEU C C 1
ATOM 1351 O O . LEU B 2 66 ? -22.903 -17.222 10.909 1.00 52.12 66 LEU C O 1
ATOM 1356 N N . ASP B 2 67 ? -24.772 -16.765 12.087 1.00 45.65 67 ASP C N 1
ATOM 1357 C CA . ASP B 2 67 ? -25.323 -18.098 11.940 1.00 49.87 67 ASP C CA 1
ATOM 1358 C C . ASP B 2 67 ? -26.109 -18.179 10.643 1.00 44.52 67 ASP C C 1
ATOM 1359 O O . ASP B 2 67 ? -26.847 -17.259 10.276 1.00 51.47 67 ASP C O 1
ATOM 1364 N N . PHE B 2 68 ? -25.841 -19.234 9.897 1.00 41.47 68 PHE C N 1
ATOM 1365 C CA . PHE B 2 68 ? -26.570 -19.549 8.682 1.00 36.95 68 PHE C CA 1
ATOM 1366 C C . PHE B 2 68 ? -26.204 -20.974 8.338 1.00 31.18 68 PHE C C 1
ATOM 1367 O O . PHE B 2 68 ? -25.136 -21.461 8.726 1.00 31.57 68 PHE C O 1
ATOM 1375 N N . ASN B 2 69 ? -27.108 -21.636 7.652 1.00 32.01 69 ASN C N 1
ATOM 1376 C CA . ASN B 2 69 ? -26.839 -22.969 7.134 1.00 29.05 69 ASN C CA 1
ATOM 1377 C C . ASN B 2 69 ? -25.766 -22.871 6.056 1.00 28.92 69 ASN C C 1
ATOM 1378 O O . ASN B 2 69 ? -25.979 -22.185 5.047 1.00 28.18 69 ASN C O 1
ATOM 1383 N N . PRO B 2 70 ? -24.607 -23.508 6.223 1.00 27.26 70 PRO C N 1
ATOM 1384 C CA . PRO B 2 70 ? -23.610 -23.492 5.136 1.00 24.35 70 PRO C CA 1
ATOM 1385 C C . PRO B 2 70 ? -24.136 -24.037 3.817 1.00 26.67 70 PRO C C 1
ATOM 1386 O O . PRO B 2 70 ? -23.628 -23.636 2.765 1.00 25.22 70 PRO C O 1
ATOM 1390 N N . TYR B 2 71 ? -25.125 -24.945 3.834 1.00 28.91 71 TYR C N 1
ATOM 1391 C CA . TYR B 2 71 ? -25.720 -25.496 2.622 1.00 25.12 71 TYR C CA 1
ATOM 1392 C C . TYR B 2 71 ? -27.002 -24.775 2.220 1.00 30.36 71 TYR C C 1
ATOM 1393 O O . TYR B 2 71 ? -27.772 -25.294 1.401 1.00 28.46 71 TYR C O 1
ATOM 1402 N N . GLY B 2 72 ? -27.229 -23.574 2.756 1.00 26.03 72 GLY C N 1
ATOM 1403 C CA . GLY B 2 72 ? -28.501 -22.908 2.581 1.00 25.97 72 GLY C CA 1
ATOM 1404 C C . GLY B 2 72 ? -28.673 -22.062 1.340 1.00 29.50 72 GLY C C 1
ATOM 1405 O O . GLY B 2 72 ? -29.783 -21.576 1.114 1.00 30.39 72 GLY C O 1
ATOM 1406 N N . LEU B 2 73 ? -27.621 -21.847 0.539 1.00 28.72 73 LEU C N 1
ATOM 1407 C CA . LEU B 2 73 ? -27.742 -21.024 -0.661 1.00 27.88 73 LEU C CA 1
ATOM 1408 C C . LEU B 2 73 ? -28.810 -21.566 -1.584 1.00 27.38 73 LEU C C 1
ATOM 1409 O O . LEU B 2 73 ? -28.762 -22.732 -1.983 1.00 33.61 73 LEU C O 1
ATOM 1414 N N . SER B 2 74 ? -29.761 -20.707 -1.939 1.00 30.52 74 SER C N 1
ATOM 1415 C CA . SER B 2 74 ? -30.816 -21.054 -2.883 1.00 27.40 74 SER C CA 1
ATOM 1416 C C . SER B 2 74 ? -30.720 -20.288 -4.185 1.00 25.46 74 SER C C 1
ATOM 1417 O O . SER B 2 74 ? -31.302 -20.715 -5.177 1.00 30.78 74 SER C O 1
ATOM 1420 N N . GLY B 2 75 ? -30.011 -19.169 -4.206 1.00 31.46 75 GLY C N 1
ATOM 1421 C CA . GLY B 2 75 ? -29.843 -18.435 -5.441 1.00 29.09 75 GLY C CA 1
ATOM 1422 C C . GLY B 2 75 ? -29.174 -17.103 -5.187 1.00 30.77 75 GLY C C 1
ATOM 1423 O O . GLY B 2 75 ? -28.527 -16.894 -4.156 1.00 31.63 75 GLY C O 1
ATOM 1424 N N . TYR B 2 76 ? -29.358 -16.204 -6.144 1.00 31.53 76 TYR C N 1
ATOM 1425 C CA . TYR B 2 76 ? -28.730 -14.902 -6.062 1.00 37.78 76 TYR C CA 1
ATOM 1426 C C . TYR B 2 76 ? -29.614 -13.890 -6.773 1.00 36.31 76 TYR C C 1
ATOM 1427 O O . TYR B 2 76 ? -30.455 -14.241 -7.605 1.00 30.33 76 TYR C O 1
ATOM 1436 N N . LEU B 2 77 ? -29.408 -12.623 -6.432 1.00 39.18 77 LEU C N 1
ATOM 1437 C CA . LEU B 2 77 ? -30.057 -11.523 -7.121 1.00 36.53 77 LEU C CA 1
ATOM 1438 C C . LEU B 2 77 ? -29.049 -10.413 -7.310 1.00 40.49 77 LEU C C 1
ATOM 1439 O O . LEU B 2 77 ? -28.233 -10.145 -6.424 1.00 42.16 77 LEU C O 1
ATOM 1444 N N . LEU B 2 78 ? -29.109 -9.765 -8.459 1.00 35.80 78 LEU C N 1
ATOM 1445 C CA . LEU B 2 78 ? -28.311 -8.574 -8.659 1.00 43.78 78 LEU C CA 1
ATOM 1446 C C . LEU B 2 78 ? -29.158 -7.365 -8.260 1.00 46.13 78 LEU C C 1
ATOM 1447 O O . LEU B 2 78 ? -30.344 -7.301 -8.596 1.00 40.65 78 LEU C O 1
ATOM 1452 N N . SER B 2 79 ? -28.557 -6.442 -7.497 1.00 51.39 79 SER C N 1
ATOM 1453 C CA . SER B 2 79 ? -29.205 -5.237 -6.984 1.00 51.83 79 SER C CA 1
ATOM 1454 C C . SER B 2 79 ? -28.338 -4.024 -7.288 1.00 57.51 79 SER C C 1
ATOM 1455 O O . SER B 2 79 ? -27.112 -4.126 -7.368 1.00 56.00 79 SER C O 1
ATOM 1458 N N . GLU B 2 80 ? -28.973 -2.867 -7.425 1.00 61.80 80 GLU C N 1
ATOM 1459 C CA . GLU B 2 80 ? -28.168 -1.670 -7.570 1.00 63.40 80 GLU C CA 1
ATOM 1460 C C . GLU B 2 80 ? -27.778 -1.154 -6.188 1.00 62.42 80 GLU C C 1
ATOM 1461 O O . GLU B 2 80 ? -28.527 -1.325 -5.223 1.00 64.56 80 GLU C O 1
ATOM 1467 N N . PRO B 2 81 ? -26.584 -0.560 -6.058 1.00 61.16 81 PRO C N 1
ATOM 1468 C CA . PRO B 2 81 ? -25.540 -0.339 -7.082 1.00 63.09 81 PRO C CA 1
ATOM 1469 C C . PRO B 2 81 ? -24.464 -1.414 -7.106 1.00 56.25 81 PRO C C 1
ATOM 1470 O O . PRO B 2 81 ? -23.691 -1.538 -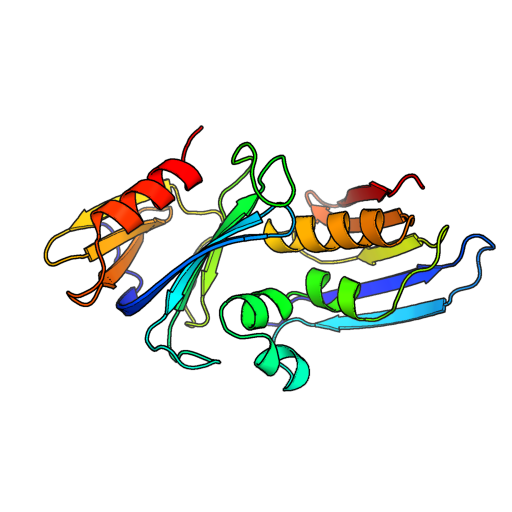6.164 1.00 54.93 81 PRO C O 1
ATOM 1474 N N . ASN B 2 82 ? -24.362 -2.222 -8.176 1.00 51.21 82 ASN C N 1
ATOM 1475 C CA . ASN B 2 82 ? -23.285 -3.218 -8.297 1.00 49.58 82 ASN C CA 1
ATOM 1476 C C . ASN B 2 82 ? -23.290 -4.189 -7.108 1.00 49.51 82 ASN C C 1
ATOM 1477 O O . ASN B 2 82 ? -22.245 -4.497 -6.529 1.00 43.60 82 ASN C O 1
ATOM 1482 N N . CYS B 2 83 ? -24.479 -4.676 -6.742 1.00 46.10 83 CYS C N 1
ATOM 1483 C CA . CYS B 2 83 ? -24.662 -5.540 -5.577 1.00 48.11 83 CYS C CA 1
ATOM 1484 C C . CYS B 2 83 ? -25.006 -6.963 -6.000 1.00 43.92 83 CYS C C 1
ATOM 1485 O O . CYS B 2 83 ? -25.860 -7.166 -6.872 1.00 39.22 83 CYS C O 1
ATOM 1488 N N . VAL B 2 84 ? -24.336 -7.941 -5.385 1.00 41.78 84 VAL C N 1
ATOM 1489 C CA . VAL B 2 84 ? -24.749 -9.344 -5.439 1.00 39.28 84 VAL C CA 1
ATOM 1490 C C . VAL B 2 84 ? -25.453 -9.664 -4.123 1.00 35.06 84 VAL C C 1
ATOM 1491 O O . VAL B 2 84 ? -24.872 -9.503 -3.044 1.00 38.88 84 VAL C O 1
ATOM 1495 N N . ASP B 2 85 ? -26.702 -10.099 -4.203 1.00 29.57 85 ASP C N 1
ATOM 1496 C CA . ASP B 2 85 ? -27.436 -10.593 -3.042 1.00 39.45 85 ASP C CA 1
ATOM 1497 C C . ASP B 2 85 ? -27.475 -12.122 -3.077 1.00 35.79 85 ASP C C 1
ATOM 1498 O O . ASP B 2 85 ? -28.066 -12.722 -3.984 1.00 36.71 85 ASP C O 1
ATOM 1503 N N . LEU B 2 86 ? -26.847 -12.747 -2.091 1.00 33.54 86 LEU C N 1
ATOM 1504 C CA . LEU B 2 86 ? -26.844 -14.197 -1.967 1.00 33.98 86 LEU C CA 1
ATOM 1505 C C . LEU B 2 86 ? -28.026 -14.598 -1.096 1.00 33.29 86 LEU C C 1
ATOM 1506 O O . LEU B 2 86 ? -28.120 -14.163 0.052 1.00 32.45 86 LEU C O 1
ATOM 1511 N N . LEU B 2 87 ? -28.918 -15.431 -1.635 1.00 30.80 87 LEU C N 1
ATOM 1512 C CA . LEU B 2 87 ? -30.111 -15.862 -0.916 1.00 27.97 87 LEU C CA 1
ATOM 1513 C C . LEU B 2 87 ? -29.801 -17.131 -0.130 1.00 31.80 87 LEU C C 1
ATOM 1514 O O . LEU B 2 87 ? -29.361 -18.136 -0.705 1.00 31.24 87 LEU C O 1
ATOM 1519 N N . ILE B 2 88 ? -30.033 -17.095 1.177 1.00 30.12 88 ILE C N 1
ATOM 1520 C CA . ILE B 2 88 ? -29.715 -18.215 2.054 1.00 31.12 88 ILE C CA 1
ATOM 1521 C C . ILE B 2 88 ? -30.986 -18.638 2.770 1.00 35.52 88 ILE C C 1
ATOM 1522 O O . ILE B 2 88 ? -31.691 -17.798 3.345 1.00 38.68 88 ILE C O 1
ATOM 1527 N N . GLU B 2 89 ? -31.274 -19.927 2.738 1.00 30.20 89 GLU C N 1
ATOM 1528 C CA . GLU B 2 89 ? -32.554 -20.293 3.313 1.00 33.85 89 GLU C CA 1
ATOM 1529 C C . GLU B 2 89 ? -32.432 -20.562 4.809 1.00 42.47 89 GLU C C 1
ATOM 1530 O O . GLU B 2 89 ? -31.373 -20.990 5.292 1.00 37.94 89 GLU C O 1
ATOM 1536 N N . PRO B 2 90 ? -33.508 -20.284 5.568 1.00 38.32 90 PRO C N 1
ATOM 1537 C CA . PRO B 2 90 ? -34.800 -19.713 5.132 1.00 36.66 90 PRO C CA 1
ATOM 1538 C C . PRO B 2 90 ? -34.900 -18.181 5.131 1.00 39.62 90 PRO C C 1
ATOM 1539 O O . PRO B 2 90 ? -34.649 -17.535 6.147 1.00 38.55 90 PRO C O 1
ATOM 1543 N N . ASN B 2 91 ? -35.267 -17.575 3.999 1.00 40.84 91 ASN C N 1
ATOM 1544 C CA . ASN B 2 91 ? -35.673 -16.165 3.943 1.00 44.58 91 ASN C CA 1
ATOM 1545 C C . ASN B 2 91 ? -34.559 -15.201 4.393 1.00 45.24 91 ASN C C 1
ATOM 1546 O O . ASN B 2 91 ? -34.829 -14.085 4.849 1.00 48.91 91 ASN C O 1
ATOM 1551 N N . ASN B 2 92 ? -33.294 -15.600 4.275 1.00 41.41 92 ASN C N 1
ATOM 1552 C CA . ASN B 2 92 ? -32.170 -14.728 4.597 1.00 41.01 92 ASN C CA 1
ATOM 1553 C C . ASN B 2 92 ? -31.458 -14.291 3.332 1.00 39.96 92 ASN C C 1
ATOM 1554 O O . ASN B 2 92 ? -31.652 -14.852 2.249 1.00 39.85 92 ASN C O 1
ATOM 1559 N N . TYR B 2 93 ? -30.604 -13.286 3.487 1.00 42.10 93 TYR C N 1
ATOM 1560 C CA . TYR B 2 93 ? -29.698 -12.950 2.403 1.00 40.15 93 TYR C CA 1
ATOM 1561 C C . TYR B 2 93 ? -28.505 -12.181 2.943 1.00 43.47 93 TYR C C 1
ATOM 1562 O O . TYR B 2 93 ? -28.510 -11.672 4.069 1.00 45.32 93 TYR C O 1
ATOM 1571 N N . VAL B 2 94 ? -27.474 -12.137 2.109 1.00 42.13 94 VAL C N 1
ATOM 1572 C CA . VAL B 2 94 ? -26.218 -11.460 2.380 1.00 37.79 94 VAL C CA 1
ATOM 1573 C C . VAL B 2 94 ? -25.946 -10.551 1.195 1.00 37.36 94 VAL C C 1
ATOM 1574 O O . VAL B 2 94 ? -25.986 -11.001 0.046 1.00 37.32 94 VAL C O 1
ATOM 1578 N N . ARG B 2 95 ? -25.727 -9.271 1.460 1.00 40.00 95 ARG C N 1
ATOM 1579 C CA . ARG B 2 95 ? -25.526 -8.293 0.401 1.00 38.61 95 ARG C CA 1
ATOM 1580 C C . ARG B 2 95 ? -24.038 -8.054 0.240 1.00 38.82 95 ARG C C 1
ATOM 1581 O O . ARG B 2 95 ? -23.346 -7.749 1.211 1.00 40.98 95 ARG C O 1
ATOM 1589 N N . LEU B 2 96 ? -23.549 -8.224 -0.974 1.00 39.33 96 LEU C N 1
ATOM 1590 C CA . LEU B 2 96 ? -22.136 -8.069 -1.283 1.00 42.28 96 LEU C CA 1
ATOM 1591 C C . LEU B 2 96 ? -22.062 -6.919 -2.273 1.00 42.40 96 LEU C C 1
ATOM 1592 O O . LEU B 2 96 ? -22.401 -7.083 -3.451 1.00 38.56 96 LEU C O 1
ATOM 1597 N N . ARG B 2 97 ? -21.660 -5.747 -1.782 1.00 48.91 97 ARG C N 1
ATOM 1598 C CA . ARG B 2 97 ? -21.586 -4.546 -2.606 1.00 47.53 97 ARG C CA 1
ATOM 1599 C C . ARG B 2 97 ? -20.214 -4.491 -3.264 1.00 38.62 97 ARG C C 1
ATOM 1600 O O . ARG B 2 97 ? -19.200 -4.259 -2.600 1.00 43.05 97 ARG C O 1
ATOM 1608 N N . LEU B 2 98 ? -20.190 -4.724 -4.565 1.00 34.81 98 LEU C N 1
ATOM 1609 C CA . LEU B 2 98 ? -18.946 -4.769 -5.301 1.00 41.73 98 LEU C CA 1
ATOM 1610 C C . LEU B 2 98 ? -18.537 -3.354 -5.653 1.00 46.25 98 LEU C C 1
ATOM 1611 O O . LEU B 2 98 ? -19.319 -2.611 -6.251 1.00 48.90 98 LEU C O 1
ATOM 1616 N N . ILE B 2 99 ? -17.322 -2.977 -5.267 1.00 45.56 99 ILE C N 1
ATOM 1617 C CA . ILE B 2 99 ? -16.726 -1.723 -5.719 1.00 48.20 99 ILE C CA 1
ATOM 1618 C C . ILE B 2 99 ? -16.804 -1.655 -7.243 1.00 49.27 99 ILE C C 1
ATOM 1619 O O . ILE B 2 99 ? -16.906 -2.683 -7.924 1.00 49.43 99 ILE C O 1
ATOM 1624 N N . GLU B 2 100 ? -16.768 -0.434 -7.783 1.00 57.91 100 GLU C N 1
ATOM 1625 C CA . GLU B 2 100 ? -17.254 -0.179 -9.137 1.00 55.07 100 GLU C CA 1
ATOM 1626 C C . GLU B 2 100 ? -16.388 -0.843 -10.200 1.00 54.25 100 GLU C C 1
ATOM 1627 O O . GLU B 2 100 ? -16.899 -1.196 -11.273 1.00 46.43 100 GLU C O 1
ATOM 1633 N N . LYS B 2 101 ? -15.087 -1.023 -9.918 1.00 52.24 101 LYS C N 1
ATOM 1634 C CA . LYS B 2 101 ? -14.177 -1.661 -10.871 1.00 53.63 101 LYS C CA 1
ATOM 1635 C C . LYS B 2 101 ? -14.659 -3.042 -11.298 1.00 55.22 101 LYS C C 1
ATOM 1636 O O . LYS B 2 101 ? -14.406 -3.464 -12.431 1.00 60.75 101 LYS C O 1
ATOM 1642 N N . ILE B 2 102 ? -15.328 -3.767 -10.406 1.00 51.67 102 ILE C N 1
ATOM 1643 C CA . ILE B 2 102 ? -15.650 -5.171 -10.646 1.00 52.48 102 ILE C CA 1
ATOM 1644 C C . ILE B 2 102 ? -16.803 -5.292 -11.638 1.00 47.26 102 ILE C C 1
ATOM 1645 O O . ILE B 2 102 ? -17.891 -4.739 -11.426 1.00 45.13 102 ILE C O 1
ATOM 1650 N N . ASP B 2 103 ? -16.567 -6.036 -12.716 1.00 47.63 103 ASP C N 1
ATOM 1651 C CA . ASP B 2 103 ? -17.579 -6.317 -13.735 1.00 48.11 103 ASP C CA 1
ATOM 1652 C C . ASP B 2 103 ? -18.599 -7.274 -13.138 1.00 47.21 103 ASP C C 1
ATOM 1653 O O . ASP B 2 103 ? -18.330 -8.466 -12.987 1.00 47.73 103 ASP C O 1
ATOM 1658 N N . ILE B 2 104 ? -19.782 -6.757 -12.797 1.00 44.41 104 ILE C N 1
ATOM 1659 C CA . ILE B 2 104 ? -20.762 -7.578 -12.101 1.00 43.19 104 ILE C CA 1
ATOM 1660 C C . ILE B 2 104 ? -21.352 -8.645 -13.012 1.00 45.01 104 ILE C C 1
ATOM 1661 O O . ILE B 2 104 ? -21.789 -9.696 -12.527 1.00 44.60 104 ILE C O 1
ATOM 1666 N N . LEU B 2 105 ? -21.342 -8.419 -14.327 1.00 43.96 105 LEU C N 1
ATOM 1667 C CA . LEU B 2 105 ? -21.816 -9.433 -15.258 1.00 47.78 105 LEU C CA 1
ATOM 1668 C C . LEU B 2 105 ? -20.851 -10.610 -15.338 1.00 46.50 105 LEU C C 1
ATOM 1669 O O . LEU B 2 105 ? -21.282 -11.749 -15.551 1.00 44.95 105 LEU C O 1
ATOM 1674 N N . GLU B 2 106 ? -19.548 -10.353 -15.178 1.00 42.47 106 GLU C N 1
ATOM 1675 C CA . GLU B 2 106 ? -18.584 -11.447 -15.096 1.00 46.11 106 GLU C CA 1
ATOM 1676 C C . GLU B 2 106 ? -18.754 -12.230 -13.797 1.00 43.15 106 GLU C C 1
ATOM 1677 O O . GLU B 2 106 ? -18.641 -13.465 -13.780 1.00 37.48 106 GLU C O 1
ATOM 1683 N N . VAL B 2 107 ? -19.027 -11.529 -12.698 1.00 34.13 107 VAL C N 1
ATOM 1684 C CA . VAL B 2 107 ? -19.361 -12.219 -11.461 1.00 39.74 107 VAL C CA 1
ATOM 1685 C C . VAL B 2 107 ? -20.641 -13.040 -11.638 1.00 39.31 107 VAL C C 1
ATOM 1686 O O . VAL B 2 107 ? -20.721 -14.190 -11.194 1.00 33.67 107 VAL C O 1
ATOM 1690 N N . GLU B 2 108 ? -21.640 -12.485 -12.336 1.00 35.63 108 GLU C N 1
ATOM 1691 C CA . GLU B 2 108 ? -22.891 -13.206 -12.536 1.00 36.54 108 GLU C CA 1
ATOM 1692 C C . GLU B 2 108 ? -22.688 -14.473 -13.360 1.00 38.80 108 GLU C C 1
ATOM 1693 O O . GLU B 2 108 ? -23.351 -15.489 -13.119 1.00 37.38 108 GLU C O 1
ATOM 1699 N N . ASN B 2 109 ? -21.807 -14.428 -14.363 1.00 37.28 109 ASN C N 1
ATOM 1700 C CA . ASN B 2 109 ? -21.593 -15.617 -15.179 1.00 39.63 109 ASN C CA 1
ATOM 1701 C C . ASN B 2 109 ? -21.004 -16.751 -14.352 1.00 34.87 109 ASN C C 1
ATOM 1702 O O . ASN B 2 109 ? -21.358 -17.918 -14.547 1.00 33.46 109 ASN C O 1
ATOM 1707 N N . HIS B 2 110 ? -20.105 -16.425 -13.423 1.00 34.09 110 HIS C N 1
ATOM 1708 C CA . HIS B 2 110 ? -19.581 -17.439 -12.520 1.00 33.10 110 HIS C CA 1
ATOM 1709 C C . HIS B 2 110 ? -20.682 -17.988 -11.625 1.00 33.58 110 HIS C C 1
ATOM 1710 O O . HIS B 2 110 ? -20.677 -19.171 -11.272 1.00 31.53 110 HIS C O 1
ATOM 1717 N N . LEU B 2 111 ? -21.623 -17.136 -11.235 1.00 30.62 111 LEU C N 1
ATOM 1718 C CA . LEU B 2 111 ? -22.709 -17.589 -10.387 1.00 30.23 111 LEU C CA 1
ATOM 1719 C C . LEU B 2 111 ? -23.648 -18.514 -11.153 1.00 28.16 111 LEU C C 1
ATOM 1720 O O . LEU B 2 111 ? -24.133 -19.507 -10.599 1.00 28.06 111 LEU C O 1
ATOM 1725 N N . LYS B 2 112 ? -23.902 -18.213 -12.431 1.00 31.34 112 LYS C N 1
ATOM 1726 C CA . LYS B 2 112 ? -24.731 -19.078 -13.266 1.00 28.74 112 LYS C CA 1
ATOM 1727 C C . LYS B 2 112 ? -24.080 -20.437 -13.462 1.00 29.47 112 LYS C C 1
ATOM 1728 O O . LYS B 2 112 ? -24.775 -21.461 -13.572 1.00 27.03 112 LYS C O 1
ATOM 1734 N N . PHE B 2 113 ? -22.748 -20.445 -13.545 1.00 26.98 113 PHE C N 1
ATOM 1735 C CA . PHE B 2 113 ? -21.988 -21.681 -13.558 1.00 30.02 113 PHE C CA 1
ATOM 1736 C C . PHE B 2 113 ? -22.193 -22.460 -12.262 1.00 26.93 113 PHE C C 1
ATOM 1737 O O . PHE B 2 113 ? -22.576 -23.638 -12.280 1.00 21.70 113 PHE C O 1
ATOM 1745 N N . LEU B 2 114 ? -21.982 -21.792 -11.121 1.00 26.92 114 LEU C N 1
ATOM 1746 C CA . LEU B 2 114 ? -22.037 -22.464 -9.827 1.00 29.25 114 LEU C CA 1
ATOM 1747 C C . LEU B 2 114 ? -23.406 -23.073 -9.557 1.00 30.24 114 LEU C C 1
ATOM 1748 O O . LEU B 2 114 ? -23.495 -24.148 -8.951 1.00 24.56 114 LEU C O 1
ATOM 1753 N N . PHE B 2 115 ? -24.481 -22.406 -9.992 1.00 23.31 115 PHE C N 1
ATOM 1754 C CA . PHE B 2 115 ? -25.839 -22.859 -9.715 1.00 25.0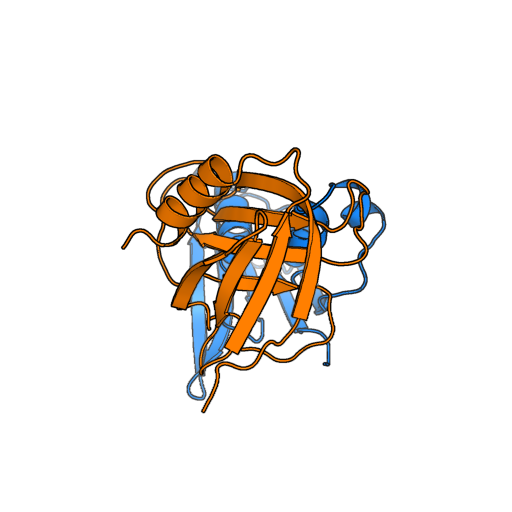7 115 PHE C CA 1
ATOM 1755 C C . PHE B 2 115 ? -26.438 -23.700 -10.839 1.00 27.85 115 PHE C C 1
ATOM 1756 O O . PHE B 2 115 ? -27.607 -24.074 -10.759 1.00 29.19 115 PHE C O 1
ATOM 1764 N N . ASP B 2 116 ? -25.685 -23.980 -11.893 1.00 29.49 116 ASP C N 1
ATOM 1765 C CA . ASP B 2 116 ? -26.215 -24.718 -13.033 1.00 27.54 116 ASP C CA 1
ATOM 1766 C C . ASP B 2 116 ? -26.580 -26.157 -12.628 1.00 30.36 116 ASP C C 1
ATOM 1767 O O . ASP B 2 116 ? -25.720 -26.936 -12.194 1.00 23.78 116 ASP C O 1
ATOM 1772 N N . ASN B 2 117 ? -27.855 -26.509 -12.758 1.00 27.67 117 ASN C N 1
ATOM 1773 C CA . ASN B 2 117 ? -28.315 -27.848 -12.387 1.00 31.22 117 ASN C CA 1
ATOM 1774 C C . ASN B 2 117 ? -27.808 -28.257 -10.980 1.00 32.41 117 ASN C C 1
ATOM 1775 O O . ASN B 2 117 ? -27.909 -27.482 -10.019 1.00 30.38 117 ASN C O 1
#

Solvent-accessible surface area: 11862 Å² total; per-residue (Å²): 146,114,73,71,124,4,34,0,18,0,40,31,146,123,52,92,88,76,46,145,30,120,19,69,21,31,130,57,71,127,80,19,68,166,65,22,19,12,46,0,6,4,5,19,28,7,11,7,30,0,10,153,74,41,120,15,88,110,38,2,33,0,52,0,66,9,77,118,87,4,8,4,26,0,51,2,8,0,81,10,30,0,70,126,21,11,2,64,0,23,2,16,11,72,64,133,88,93,118,102,122,96,71,25,110,6,118,135,162,187,63,125,72,43,14,81,16,82,0,89,57,32,92,64,34,34,64,24,25,0,0,3,0,2,0,4,18,19,74,170,70,67,3,143,62,24,0,0,0,1,14,16,2,46,106,96,86,20,31,119,11,85,46,74,18,26,2,22,27,54,40,213,43,126,44,78,56,52,5,14,63,12,45,106,62,31,151,64,29,2,0,6,0,51,0,82,108,62,23,36,0,62,0,116,3,42,168,191,27,82,28,113,103,6,41,87,49,0,123,67,0,49,81,172

Organism: Taylorella equigenitalis (strain MCE9) (NCBI:txid937774)

InterPro domains:
  IPR001826 RHS protein, conserved region [PF03527] (1835-1869)
  IPR006530 YD repeat [TIGR01643] (1186-1224)
  IPR006530 YD repeat [TIGR01643] (1236-1266)
  IPR006530 YD repeat [TIGR01643] (1333-1373)
  IPR006531 Gp5/Type VI secretion system Vgr protein, OB-fold domain [PF04717] (383-450)
  IPR006533 Type VI secretion system, RhsGE-associated Vgr protein [TIGR01646] (17-502)
  IPR017847 Type VI secretion system, RhsGE-associated Vgr family subset [TIGR03361] (12-518)
  IPR022385 Rhs repeat-associated core [TIGR03696] (1864-1940)
  IPR027472 Pput2613-like deaminase [PF14427] (1942-2060)
  IPR037026 Vgr protein, OB-fold domain superfamily [G3DSA:2.40.50.230] (352-454)
  IPR045351 Domain of unknown function DUF6531 [PF20148] (865-940)
  IPR050708 Type VI secretion system VgrG/RHS [PTHR32305] (879-1940)
  IPR054030 Gp5/Type VI secretion system Vgr, C-terminal trimerisation domain [PF22178] (467-569)
  IPR056823 Teneurin-like, YD-shell [PF25023] (1258-1413)

Secondary structure (DSSP, 8-state):
-PPPEEEEEEE-TTS-EEEEEEEE--S--HHHHTT-TTHHHHTTSHHHHHHHHSPPPTT-EEEEE-SSPPPHHHHHHHHHHHHHHTSEEEEEEEETTEEEEEEEE---/-PPEEEEEEEESEEEEEEETTEEEEEEESSSSSS-SSEEEEEEEEEETTEEEEEEEEEEEESS-----TT-EEEEEEETTTEEEEEETTTEEEEEEE-TTS-HHHHHHHHHHHT--